Protein AF-A4TY15-F1 (afdb_monomer)

Sequence (190 aa):
MPSSPPVSAQDLLILKREMVGLFGHLQRIRKELAALNPPGAPDHFGSMSEQLDEIIHATEGATNTIMESVEGVDTLMNDARALTEDPKLKAIFDAVTDKVNMVFEACSFQDITGQRVTKVVNSMKFVEERINSIIITWGRDELTKVVVELKEEKDPDKKLLNGPQLPGQGVAQADVDKMFNQDDIDKLFG

Organism: NCBI:txid55518

Solvent-accessible surface area (backbone atoms only — not comparable to full-atom values): 11163 Å² total; per-residue (Å²): 130,87,74,78,79,81,82,48,76,66,57,53,49,50,52,52,49,51,50,54,51,49,50,55,49,52,56,50,51,38,55,54,54,61,70,68,54,61,92,84,57,78,89,70,90,60,56,60,44,58,57,52,50,51,51,50,52,52,52,51,52,52,49,50,54,51,51,56,53,46,52,52,49,52,52,53,49,53,57,55,49,75,75,56,84,54,66,69,60,52,53,51,51,51,57,49,53,54,52,51,50,52,49,53,56,60,56,57,54,46,57,63,47,48,57,54,49,52,55,51,41,56,52,49,40,55,53,51,54,50,53,51,52,52,52,64,72,58,35,71,69,55,53,50,51,52,54,49,53,58,53,53,69,74,40,71,61,64,79,68,61,71,65,87,66,56,95,88,66,56,86,50,67,70,60,53,49,67,74,60,38,65,75,64,55,49,65,74,77,104

Nearest PDB structures (foldseek):
  4ilo-assembly1_A  TM=4.998E-01  e=4.560E-01  Chlamydia trachomatis L2/434/Bu
  6z6f-assembly1_C  TM=5.820E-01  e=2.187E+00  Saccharomyces cerevisiae S288C
  8qbw-assembly1_A  TM=4.527E-01  e=1.478E+00  Nostoc punctiforme
  8a1g-assembly2_B  TM=3.392E-01  e=4.282E+00  Homo sapiens
  8tsc-assembly1_B  TM=3.311E-01  e=5.066E+00  Homo sapiens

InterPro domains:
  IPR007439 Chemotaxis phosphatase, CheZ [PF04344] (96-188)

Mean predicted aligned error: 15.16 Å

Foldseek 3Di:
DDDDPDQDPVNVLVVLLVLLVVVVVQVVLLVVLQVPDDVPDPSPPDHSLVSLVVVLVVVLVVLVVVLVVLVVVLVVLVVVCVVDPDPVSVVVSVVSVVVSVVSVVVSVVSVVVSVVSNVVSVVVVVVRVVSVVVDVVCDDVNNVVSVVVVVVVVCPCVVVPPDDDDVPRDPDVVNVCVVVPVVVVVVVVD

Radius of gyration: 34.07 Å; Cα contacts (8 Å, |Δi|>4): 66; chains: 1; bounding box: 74×71×92 Å

Structure (mmCIF, N/CA/C/O backbone):
data_AF-A4TY15-F1
#
_entry.id   AF-A4TY15-F1
#
loop_
_atom_site.group_PDB
_atom_site.id
_atom_site.type_symbol
_atom_site.label_atom_id
_atom_site.label_alt_id
_atom_site.label_comp_id
_atom_site.label_asym_id
_atom_site.label_entity_id
_atom_site.label_seq_id
_atom_site.pdbx_PDB_ins_code
_atom_site.Cartn_x
_atom_site.Cartn_y
_atom_site.Cartn_z
_atom_site.occupancy
_atom_site.B_iso_or_equiv
_atom_site.auth_seq_id
_atom_site.auth_comp_id
_atom_site.auth_asym_id
_atom_site.auth_atom_id
_atom_site.pdbx_PDB_model_num
ATOM 1 N N . MET A 1 1 ? 49.489 5.497 -13.412 1.00 48.69 1 MET A N 1
ATOM 2 C CA . MET A 1 1 ? 48.093 5.016 -13.341 1.00 48.69 1 MET A CA 1
ATOM 3 C C . MET A 1 1 ? 47.976 3.883 -14.347 1.00 48.69 1 MET A C 1
ATOM 5 O O . MET A 1 1 ? 48.180 4.172 -15.521 1.00 48.69 1 MET A O 1
ATOM 9 N N . PRO A 1 2 ? 47.779 2.616 -13.949 1.00 53.31 2 PRO A N 1
ATOM 10 C CA . PRO A 1 2 ? 47.534 1.567 -14.930 1.00 53.31 2 PRO A CA 1
ATOM 11 C C . PRO A 1 2 ? 46.171 1.840 -15.577 1.00 53.31 2 PRO A C 1
ATOM 13 O O . PRO A 1 2 ? 45.161 1.950 -14.886 1.00 53.31 2 PRO A O 1
ATOM 16 N N . SER A 1 3 ? 46.164 2.040 -16.892 1.00 64.44 3 SER A N 1
ATOM 17 C CA . SER A 1 3 ? 44.947 2.129 -17.694 1.00 64.44 3 SER A CA 1
ATOM 18 C C . SER A 1 3 ? 44.209 0.794 -17.619 1.00 64.44 3 SER A C 1
ATOM 20 O O . SER A 1 3 ? 44.822 -0.245 -17.875 1.00 64.44 3 SER A O 1
ATOM 22 N N . SER A 1 4 ? 42.922 0.815 -17.273 1.00 67.06 4 SER A N 1
ATOM 23 C CA . SER A 1 4 ? 42.063 -0.371 -17.324 1.00 67.06 4 SER A CA 1
ATOM 24 C C . SER A 1 4 ? 42.184 -1.065 -18.690 1.00 67.06 4 SER A C 1
ATOM 26 O O . SER A 1 4 ? 42.291 -0.367 -19.705 1.00 67.06 4 SER A O 1
ATOM 28 N N . PRO A 1 5 ? 42.191 -2.409 -18.744 1.00 67.69 5 PRO A N 1
ATOM 29 C CA . PRO A 1 5 ? 42.266 -3.128 -20.010 1.00 67.69 5 PRO A CA 1
ATOM 30 C C . PRO A 1 5 ? 41.080 -2.744 -20.915 1.00 67.69 5 PRO A C 1
ATOM 32 O O . PRO A 1 5 ? 39.991 -2.465 -20.402 1.00 67.69 5 PRO A O 1
ATOM 35 N N . PRO A 1 6 ? 41.270 -2.698 -22.247 1.00 70.56 6 PRO A N 1
ATOM 36 C CA . PRO A 1 6 ? 40.188 -2.392 -23.174 1.00 70.56 6 PRO A CA 1
ATOM 37 C C . PRO A 1 6 ? 39.089 -3.455 -23.061 1.00 70.56 6 PRO A C 1
ATOM 39 O O . PRO A 1 6 ? 39.373 -4.651 -23.077 1.00 70.56 6 PRO A O 1
ATOM 42 N N . VAL A 1 7 ? 37.837 -3.007 -22.939 1.00 75.75 7 VAL A N 1
ATOM 43 C CA . VAL A 1 7 ? 36.655 -3.883 -22.902 1.00 75.75 7 VAL A CA 1
ATOM 44 C C . VAL A 1 7 ? 36.599 -4.682 -24.204 1.00 75.75 7 VAL A C 1
ATOM 46 O O . VAL A 1 7 ? 36.665 -4.092 -25.285 1.00 75.75 7 VAL A O 1
ATOM 49 N N . SER A 1 8 ? 36.499 -6.012 -24.125 1.00 83.31 8 SER A N 1
ATOM 50 C CA . SER A 1 8 ? 36.449 -6.839 -25.331 1.00 83.31 8 SER A CA 1
ATOM 51 C C . SER A 1 8 ? 35.089 -6.707 -26.033 1.00 83.31 8 SER A C 1
ATOM 53 O O . SER A 1 8 ? 34.065 -6.412 -25.412 1.00 83.31 8 SER A O 1
ATOM 55 N N . ALA A 1 9 ? 35.048 -6.948 -27.348 1.00 78.69 9 ALA A N 1
ATOM 56 C CA . ALA A 1 9 ? 33.792 -6.953 -28.108 1.00 78.69 9 ALA A CA 1
ATOM 57 C C . ALA A 1 9 ? 32.786 -7.990 -27.571 1.00 78.69 9 ALA A C 1
ATOM 59 O O . ALA A 1 9 ? 31.575 -7.782 -27.639 1.00 78.69 9 ALA A O 1
ATOM 60 N N . GLN A 1 10 ? 33.292 -9.079 -26.991 1.00 78.19 10 GLN A N 1
ATOM 61 C CA . GLN A 1 10 ? 32.480 -10.119 -26.375 1.00 78.19 10 GLN A CA 1
ATOM 62 C C . GLN A 1 10 ? 31.868 -9.656 -25.046 1.00 78.19 10 GLN A C 1
ATOM 64 O O . GLN A 1 10 ? 30.684 -9.893 -24.815 1.00 78.19 10 GLN A O 1
ATOM 69 N N . ASP A 1 11 ? 32.611 -8.903 -24.230 1.00 81.44 11 ASP A N 1
ATOM 70 C CA . ASP A 1 11 ? 32.085 -8.300 -22.995 1.00 81.44 11 ASP A CA 1
ATOM 71 C C . ASP A 1 11 ? 30.974 -7.281 -23.292 1.00 81.44 11 ASP A C 1
ATOM 73 O O . ASP A 1 11 ? 29.966 -7.221 -22.586 1.00 81.44 11 ASP A O 1
ATOM 77 N N . LEU A 1 12 ? 31.120 -6.508 -24.375 1.00 80.50 12 LEU A N 1
ATOM 78 C CA . LEU A 1 12 ? 30.090 -5.573 -24.840 1.00 80.50 12 LEU A CA 1
ATOM 79 C C . LEU A 1 12 ? 28.804 -6.289 -25.271 1.00 80.50 12 LEU A C 1
ATOM 81 O O . LEU A 1 12 ? 27.712 -5.808 -24.964 1.00 80.50 12 LEU A O 1
ATOM 85 N N . LEU A 1 13 ? 28.914 -7.424 -25.965 1.00 79.19 13 LEU A N 1
ATOM 86 C CA . LEU A 1 13 ? 27.757 -8.231 -26.367 1.00 79.19 13 LEU A CA 1
ATOM 87 C C . LEU A 1 13 ? 27.040 -8.839 -25.159 1.00 79.19 13 LEU A C 1
ATOM 89 O O . LEU A 1 13 ? 25.815 -8.760 -25.076 1.00 79.19 13 LEU A O 1
ATOM 93 N N . ILE A 1 14 ? 27.790 -9.372 -24.191 1.00 83.31 14 ILE A N 1
ATOM 94 C CA . ILE A 1 14 ? 27.223 -9.904 -22.945 1.00 83.31 14 ILE A CA 1
ATOM 95 C C . ILE A 1 14 ? 26.466 -8.799 -22.200 1.00 83.31 14 ILE A C 1
ATOM 97 O O . ILE A 1 14 ? 25.303 -8.981 -21.846 1.00 83.31 14 ILE A O 1
ATOM 101 N N . LEU A 1 15 ? 27.075 -7.621 -22.032 1.00 81.94 15 LEU A N 1
ATOM 102 C CA . LEU A 1 15 ? 26.429 -6.491 -21.363 1.00 81.94 15 LEU A CA 1
ATOM 103 C C . LEU A 1 15 ? 25.151 -6.043 -22.090 1.00 81.94 15 LEU A C 1
ATOM 105 O O . LEU A 1 15 ? 24.136 -5.771 -21.447 1.00 81.94 15 LEU A O 1
ATOM 109 N N . LYS A 1 16 ? 25.181 -5.996 -23.429 1.00 79.88 16 LYS A N 1
ATOM 110 C CA . LYS A 1 16 ? 23.999 -5.707 -24.253 1.00 79.88 16 LYS A CA 1
ATOM 111 C C . LYS A 1 16 ? 22.872 -6.698 -24.002 1.00 79.88 16 LYS A C 1
ATOM 113 O O . LYS A 1 16 ? 21.732 -6.287 -23.769 1.00 79.88 16 LYS A O 1
ATOM 118 N N . ARG A 1 17 ? 23.199 -7.987 -23.995 1.00 81.62 17 ARG A N 1
ATOM 119 C CA . ARG A 1 17 ? 22.249 -9.069 -23.749 1.00 81.62 17 ARG A CA 1
ATOM 120 C C . ARG A 1 17 ? 21.593 -8.954 -22.374 1.00 81.62 17 ARG A C 1
ATOM 122 O O . ARG A 1 17 ? 20.366 -9.001 -22.279 1.00 81.62 17 ARG A O 1
ATOM 129 N N . GLU A 1 18 ? 22.392 -8.758 -21.327 1.00 82.31 18 GLU A N 1
ATOM 130 C CA . GLU A 1 18 ? 21.896 -8.628 -19.952 1.00 82.31 18 GLU A CA 1
ATOM 131 C C . GLU A 1 18 ? 20.968 -7.413 -19.794 1.00 82.31 18 GLU A C 1
ATOM 133 O O . GLU A 1 18 ? 19.900 -7.524 -19.194 1.00 82.31 18 GLU A O 1
ATOM 138 N N . MET A 1 19 ? 21.292 -6.270 -20.409 1.00 81.00 19 MET A N 1
ATOM 139 C CA . MET A 1 19 ? 20.435 -5.075 -20.353 1.00 81.00 19 MET A CA 1
ATOM 140 C C . MET A 1 19 ? 19.087 -5.272 -21.053 1.00 81.00 19 MET A C 1
ATOM 142 O O . MET A 1 19 ? 18.053 -4.862 -20.523 1.00 81.00 19 MET A O 1
ATOM 146 N N . VAL A 1 20 ? 19.065 -5.935 -22.215 1.00 80.31 20 VAL A N 1
ATOM 147 C CA . VAL A 1 20 ? 17.804 -6.291 -22.890 1.00 80.31 20 VAL A CA 1
ATOM 148 C C . VAL A 1 20 ? 16.994 -7.279 -22.044 1.00 80.31 20 VAL A C 1
ATOM 150 O O . VAL A 1 20 ? 15.772 -7.150 -21.938 1.00 80.31 20 VAL A O 1
ATOM 153 N N . GLY A 1 21 ? 17.665 -8.229 -21.387 1.00 81.44 21 GLY A N 1
ATOM 154 C CA . GLY A 1 21 ? 17.049 -9.150 -20.434 1.00 81.44 21 GLY A CA 1
ATOM 155 C C . GLY A 1 21 ? 16.414 -8.443 -19.232 1.00 81.44 21 GLY A C 1
ATOM 156 O O . GLY A 1 21 ? 15.272 -8.751 -18.874 1.00 81.44 21 GLY A O 1
ATOM 157 N N . LEU A 1 22 ? 17.116 -7.472 -18.639 1.00 83.25 22 LEU A N 1
ATOM 158 C CA . LEU A 1 22 ? 16.618 -6.644 -17.538 1.00 83.25 22 LEU A CA 1
ATOM 159 C C . LEU A 1 22 ? 15.418 -5.807 -17.976 1.00 83.25 22 LEU A C 1
ATOM 161 O O . LEU A 1 22 ? 14.385 -5.836 -17.316 1.00 83.25 22 LEU A O 1
ATOM 165 N N . PHE A 1 23 ? 15.496 -5.139 -19.126 1.00 80.56 23 PHE A N 1
ATOM 166 C CA . PHE A 1 23 ? 14.368 -4.386 -19.668 1.00 80.56 23 PHE A CA 1
ATOM 167 C C . PHE A 1 23 ? 13.137 -5.265 -19.900 1.00 80.56 23 PHE A C 1
ATOM 169 O O . PHE A 1 23 ? 12.028 -4.896 -19.521 1.00 80.56 23 PHE A O 1
ATOM 176 N N . GLY A 1 24 ? 13.323 -6.461 -20.464 1.00 80.00 24 GLY A N 1
ATOM 177 C CA . GLY A 1 24 ? 12.235 -7.419 -20.644 1.00 80.00 24 GLY A CA 1
ATOM 178 C C . GLY A 1 24 ? 11.596 -7.859 -19.322 1.00 80.00 24 GLY A C 1
ATOM 179 O O . GLY A 1 24 ? 10.379 -8.037 -19.269 1.00 80.00 24 GLY A O 1
ATOM 180 N N . HIS A 1 25 ? 12.386 -8.019 -18.255 1.00 81.25 25 HIS A N 1
ATOM 181 C CA . HIS A 1 25 ? 11.861 -8.268 -16.908 1.00 81.25 25 HIS A CA 1
ATOM 182 C C . HIS A 1 25 ? 11.091 -7.066 -16.360 1.00 81.25 25 HIS A C 1
ATOM 184 O O . HIS A 1 25 ? 9.982 -7.248 -15.869 1.00 81.25 25 HIS A O 1
ATOM 190 N N . LEU A 1 26 ? 11.622 -5.851 -16.506 1.00 79.06 26 LEU A N 1
ATOM 191 C CA . LEU A 1 26 ? 10.937 -4.625 -16.094 1.00 79.06 26 LEU A CA 1
ATOM 192 C C . LEU A 1 26 ? 9.567 -4.480 -16.775 1.00 79.06 26 LEU A C 1
ATOM 194 O O . LEU A 1 26 ? 8.580 -4.172 -16.117 1.00 79.06 26 LEU A O 1
ATOM 198 N N . GLN A 1 27 ? 9.458 -4.789 -18.071 1.00 78.06 27 GLN A N 1
ATOM 199 C CA . GLN A 1 27 ? 8.158 -4.769 -18.756 1.00 78.06 27 GLN A CA 1
ATOM 200 C C . GLN A 1 27 ? 7.174 -5.823 -18.220 1.00 78.06 27 GLN A C 1
ATOM 202 O O . GLN A 1 27 ? 5.970 -5.571 -18.193 1.00 78.06 27 GLN A O 1
ATOM 207 N N . ARG A 1 28 ? 7.655 -6.995 -17.780 1.00 81.19 28 ARG A N 1
ATOM 208 C CA . ARG A 1 28 ? 6.794 -7.990 -17.115 1.00 81.19 28 ARG A CA 1
ATOM 209 C C . ARG A 1 28 ? 6.291 -7.477 -15.770 1.00 81.19 28 ARG A C 1
ATOM 211 O O . ARG A 1 28 ? 5.092 -7.540 -15.533 1.00 81.19 28 ARG A O 1
ATOM 218 N N . ILE A 1 29 ? 7.178 -6.896 -14.961 1.00 80.62 29 ILE A N 1
ATOM 219 C CA . ILE A 1 29 ? 6.819 -6.311 -13.663 1.00 80.62 29 ILE A CA 1
ATOM 220 C C . ILE A 1 29 ? 5.777 -5.198 -13.842 1.00 80.62 29 ILE A C 1
ATOM 222 O O . ILE A 1 29 ? 4.771 -5.219 -13.146 1.00 80.62 29 ILE A O 1
ATOM 226 N N . ARG A 1 30 ? 5.935 -4.291 -14.825 1.00 74.38 30 ARG A N 1
ATOM 227 C CA . ARG A 1 30 ? 4.901 -3.283 -15.166 1.00 74.38 30 ARG A CA 1
ATOM 228 C C . ARG A 1 30 ? 3.530 -3.907 -15.390 1.00 74.38 30 ARG A C 1
ATOM 230 O O . ARG A 1 30 ? 2.525 -3.406 -14.906 1.00 74.38 30 ARG A O 1
ATOM 237 N N . LYS A 1 31 ? 3.484 -4.999 -16.152 1.00 76.38 31 LYS A N 1
ATOM 238 C CA . LYS A 1 31 ? 2.226 -5.669 -16.482 1.00 76.38 31 LYS A CA 1
ATOM 239 C C . LYS A 1 31 ? 1.590 -6.328 -15.256 1.00 76.38 31 LYS A C 1
ATOM 241 O O . LYS A 1 31 ? 0.372 -6.307 -15.126 1.00 76.38 31 LYS A O 1
ATOM 246 N N . GLU A 1 32 ? 2.403 -6.919 -14.386 1.00 80.44 32 GLU A N 1
ATOM 247 C CA . GLU A 1 32 ? 1.938 -7.519 -13.134 1.00 80.44 32 GLU A CA 1
ATOM 248 C C . GLU A 1 32 ? 1.436 -6.454 -12.151 1.00 80.44 32 GLU A C 1
ATOM 250 O O . GLU A 1 32 ? 0.355 -6.617 -11.596 1.00 80.44 32 GLU A O 1
ATOM 255 N N . LEU A 1 33 ? 2.154 -5.335 -12.000 1.00 73.50 33 LEU A N 1
ATOM 256 C CA . LEU A 1 33 ? 1.739 -4.208 -11.156 1.00 73.50 33 LEU A CA 1
ATOM 257 C C . LEU A 1 33 ? 0.438 -3.567 -11.652 1.00 73.50 33 LEU A C 1
ATOM 259 O O . LEU A 1 33 ? -0.466 -3.337 -10.854 1.00 73.50 33 LEU A O 1
ATOM 263 N N . ALA A 1 34 ? 0.287 -3.369 -12.964 1.00 70.94 34 ALA A N 1
ATOM 264 C CA . ALA A 1 34 ? -0.956 -2.860 -13.544 1.00 70.94 34 ALA A CA 1
ATOM 265 C C . ALA A 1 34 ? -2.171 -3.756 -13.237 1.00 70.94 34 ALA A C 1
ATOM 267 O O . ALA A 1 34 ? -3.282 -3.256 -13.087 1.00 70.94 34 ALA A O 1
ATOM 268 N N . ALA A 1 35 ? -1.973 -5.073 -13.104 1.00 75.12 35 ALA A N 1
ATOM 269 C CA . ALA A 1 35 ? -3.042 -6.004 -12.744 1.00 75.12 35 ALA A CA 1
ATOM 270 C C . ALA A 1 35 ? -3.460 -5.922 -11.263 1.00 75.12 35 ALA A C 1
ATOM 272 O O . ALA A 1 35 ? -4.532 -6.413 -10.915 1.00 75.12 35 A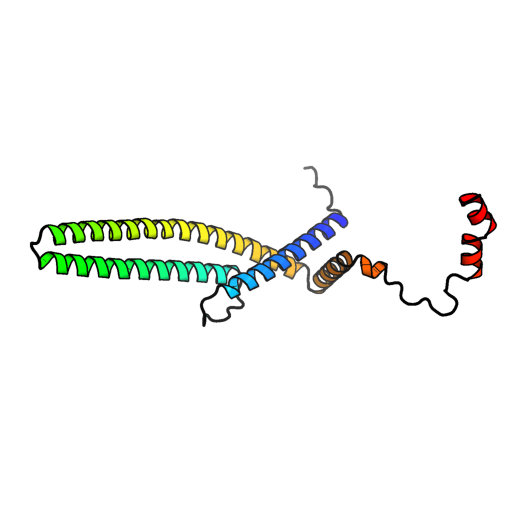LA A O 1
ATOM 273 N N . LEU A 1 36 ? -2.631 -5.326 -10.398 1.00 72.44 36 LEU A N 1
ATOM 274 C CA . LEU A 1 36 ? -2.936 -5.112 -8.978 1.00 72.44 36 LEU A CA 1
ATOM 275 C C . LEU A 1 36 ? -3.720 -3.821 -8.725 1.00 72.44 36 LEU A C 1
ATOM 277 O O . LEU A 1 36 ? -4.199 -3.614 -7.610 1.00 72.44 36 LEU A O 1
ATOM 281 N N . ASN A 1 37 ? -3.857 -2.959 -9.734 1.00 64.75 37 ASN A N 1
ATOM 282 C CA . ASN A 1 37 ? -4.592 -1.716 -9.577 1.00 64.75 37 ASN A CA 1
ATOM 283 C C . ASN A 1 37 ? -6.079 -1.974 -9.266 1.00 64.75 37 ASN A C 1
ATOM 285 O O . ASN A 1 37 ? -6.680 -2.903 -9.818 1.00 64.75 37 ASN A O 1
ATOM 289 N N . PRO A 1 38 ? -6.699 -1.142 -8.407 1.00 64.38 38 PRO A N 1
ATOM 290 C CA . PRO A 1 38 ? -8.117 -1.250 -8.092 1.00 64.38 38 PRO A CA 1
ATOM 291 C C . PRO A 1 38 ? -9.004 -1.206 -9.351 1.00 64.38 38 PRO A C 1
ATOM 293 O O . PRO A 1 38 ? -8.693 -0.474 -10.297 1.00 64.38 38 PRO A O 1
ATOM 296 N N . PRO A 1 39 ? -10.146 -1.921 -9.374 1.00 59.06 39 PRO A N 1
ATOM 297 C CA . PRO A 1 39 ? -11.082 -1.871 -10.493 1.00 59.06 39 PRO A CA 1
ATOM 298 C C . PRO A 1 39 ? -11.544 -0.433 -10.766 1.00 59.06 39 PRO A C 1
ATOM 300 O O . PRO A 1 39 ? -12.139 0.205 -9.901 1.00 59.06 39 PRO A O 1
ATOM 303 N N . GLY A 1 40 ? -11.286 0.072 -11.975 1.00 60.38 40 GLY A N 1
ATOM 304 C CA . GLY A 1 40 ? -11.647 1.437 -12.376 1.00 60.38 40 GLY A CA 1
ATOM 305 C C . GLY A 1 40 ? -10.570 2.498 -12.129 1.00 60.38 40 GLY A C 1
ATOM 306 O O . GLY A 1 40 ? -10.791 3.653 -12.492 1.00 60.38 40 GLY A O 1
AT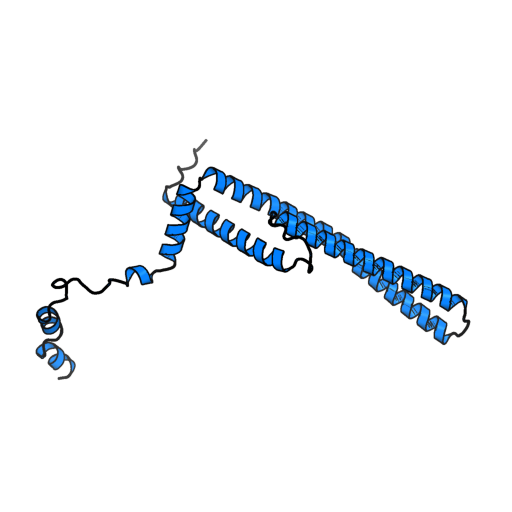OM 307 N N . ALA A 1 41 ? -9.407 2.128 -11.577 1.00 59.97 41 ALA A N 1
ATOM 308 C CA . ALA A 1 41 ? -8.230 2.989 -11.628 1.00 59.97 41 ALA A CA 1
ATOM 309 C C . ALA A 1 41 ? -7.851 3.245 -13.103 1.00 59.97 41 ALA A C 1
ATOM 311 O O . ALA A 1 41 ? -7.938 2.317 -13.917 1.00 59.97 41 ALA A O 1
ATOM 312 N N . PRO A 1 42 ? -7.469 4.479 -13.483 1.00 58.50 42 PRO A N 1
ATOM 313 C CA . PRO A 1 42 ? -7.058 4.766 -14.850 1.00 58.50 42 PRO A CA 1
ATOM 314 C C . PRO A 1 42 ? -5.906 3.843 -15.249 1.00 58.50 42 PRO A C 1
ATOM 316 O O . PRO A 1 42 ? -5.005 3.593 -14.446 1.00 58.50 42 PRO A O 1
ATOM 319 N N . ASP A 1 43 ? -5.924 3.350 -16.489 1.00 57.34 43 ASP A N 1
ATOM 320 C CA . ASP A 1 43 ? -4.818 2.568 -17.044 1.00 57.34 43 ASP A CA 1
ATOM 321 C C . ASP A 1 43 ? -3.623 3.504 -17.269 1.00 57.34 43 ASP A C 1
ATOM 323 O O . ASP A 1 43 ? -3.394 4.050 -18.353 1.00 57.34 43 ASP A O 1
ATOM 327 N N . HIS A 1 44 ? -2.901 3.789 -16.188 1.00 54.00 44 HIS A N 1
ATOM 328 C CA . HIS A 1 44 ? -1.662 4.529 -16.247 1.00 54.00 44 HIS A CA 1
ATOM 329 C C . HIS A 1 44 ? -0.608 3.593 -16.843 1.00 54.00 44 HIS A C 1
ATOM 331 O O . HIS A 1 44 ? 0.057 2.831 -16.137 1.00 54.00 44 HIS A O 1
ATOM 337 N N . PHE A 1 45 ? -0.395 3.717 -18.157 1.00 53.97 45 PHE A N 1
ATOM 338 C CA . PHE A 1 45 ? 0.846 3.323 -18.841 1.00 53.97 45 PHE A CA 1
ATOM 339 C C . PHE A 1 45 ? 2.039 4.193 -18.375 1.00 53.97 45 PHE A C 1
ATOM 341 O O . PHE A 1 45 ? 2.821 4.699 -19.180 1.00 53.97 45 PHE A O 1
ATOM 348 N N . GLY A 1 46 ? 2.147 4.405 -17.064 1.00 60.91 46 GLY A N 1
ATOM 349 C CA . GLY A 1 46 ? 3.238 5.090 -16.395 1.00 60.91 46 GLY A CA 1
ATOM 350 C C . GLY A 1 46 ? 4.452 4.183 -16.203 1.00 60.91 46 GLY A C 1
ATOM 351 O O . GLY A 1 46 ? 4.476 3.010 -16.590 1.00 60.91 46 GLY A O 1
ATOM 352 N N . SER A 1 47 ? 5.494 4.742 -15.603 1.00 70.25 47 SER A N 1
ATOM 353 C CA . SER A 1 47 ? 6.640 3.975 -15.111 1.00 70.25 47 SER A CA 1
ATOM 354 C C . SER A 1 47 ? 6.201 2.950 -14.048 1.00 70.25 47 SER A C 1
ATOM 356 O O . SER A 1 47 ? 5.167 3.128 -13.403 1.00 70.25 47 SER A O 1
ATOM 358 N N . MET A 1 48 ? 6.985 1.882 -13.817 1.00 72.06 48 MET A N 1
ATOM 359 C CA . MET A 1 48 ? 6.676 0.929 -12.717 1.00 72.06 48 MET A CA 1
ATOM 360 C C . MET A 1 48 ? 6.560 1.648 -11.388 1.00 72.06 48 MET A C 1
ATOM 362 O O . MET A 1 48 ? 5.803 1.258 -10.507 1.00 72.06 48 MET A O 1
ATOM 366 N N . SER A 1 49 ? 7.376 2.680 -11.248 1.00 75.56 49 SER A N 1
ATOM 367 C CA . SER A 1 49 ? 7.477 3.420 -10.023 1.00 75.56 49 SER A CA 1
ATOM 368 C C . SER A 1 49 ? 6.238 4.236 -9.678 1.00 75.56 49 SER A C 1
ATOM 370 O O . SER A 1 49 ? 5.863 4.266 -8.515 1.00 75.56 49 SER A O 1
ATOM 372 N N . GLU A 1 50 ? 5.573 4.824 -10.674 1.00 77.69 50 GLU A N 1
ATOM 373 C CA . GLU A 1 50 ? 4.310 5.542 -10.479 1.00 77.69 50 GLU A CA 1
ATOM 374 C C . GLU A 1 50 ? 3.211 4.563 -10.057 1.00 77.69 50 GLU A C 1
ATOM 376 O O . GLU A 1 50 ? 2.462 4.836 -9.128 1.00 77.69 50 GLU A O 1
ATOM 381 N N . GLN A 1 51 ? 3.165 3.376 -10.670 1.00 74.00 51 GLN A N 1
ATOM 382 C CA . GLN A 1 51 ? 2.219 2.329 -10.268 1.00 74.00 51 GLN A CA 1
ATOM 383 C C . GLN A 1 51 ? 2.466 1.856 -8.827 1.00 74.00 51 GLN A C 1
ATOM 385 O O . GLN A 1 51 ? 1.522 1.594 -8.087 1.00 74.00 51 GLN A O 1
ATOM 390 N N . LEU A 1 52 ? 3.730 1.750 -8.412 1.00 81.19 52 LEU A N 1
ATOM 391 C CA . LEU A 1 52 ? 4.074 1.344 -7.053 1.00 81.19 52 LEU A CA 1
ATOM 392 C C . LEU A 1 52 ? 3.775 2.447 -6.022 1.00 81.19 52 LEU A C 1
ATOM 394 O O . LEU A 1 52 ? 3.348 2.119 -4.917 1.00 81.19 52 LEU A O 1
ATOM 398 N N . ASP A 1 53 ? 3.933 3.724 -6.384 1.00 82.88 53 ASP A N 1
ATOM 399 C CA . ASP A 1 53 ? 3.507 4.860 -5.553 1.00 82.88 53 ASP A CA 1
ATOM 400 C C . ASP A 1 53 ? 1.984 4.857 -5.334 1.00 82.88 53 ASP A C 1
ATOM 402 O O . ASP A 1 53 ? 1.530 5.030 -4.205 1.00 82.88 53 ASP A O 1
ATOM 406 N N . GLU A 1 54 ? 1.188 4.589 -6.375 1.00 83.25 54 GLU A N 1
ATOM 407 C CA . GLU A 1 54 ? -0.275 4.484 -6.250 1.00 83.25 54 GLU A CA 1
ATOM 408 C C . GLU A 1 54 ? -0.697 3.360 -5.295 1.00 83.25 54 GLU A C 1
ATOM 410 O O . GLU A 1 54 ? -1.605 3.533 -4.483 1.00 83.25 54 GLU A O 1
ATOM 415 N N . ILE A 1 55 ? -0.007 2.214 -5.321 1.00 80.88 55 ILE A N 1
ATOM 416 C CA . ILE A 1 55 ? -0.262 1.116 -4.376 1.00 80.88 55 ILE A CA 1
ATOM 417 C C . ILE A 1 55 ? 0.039 1.550 -2.934 1.00 80.88 55 ILE A C 1
ATOM 419 O O . ILE A 1 55 ? -0.721 1.213 -2.020 1.00 80.88 55 ILE A O 1
ATOM 423 N N . ILE A 1 56 ? 1.122 2.301 -2.709 1.00 86.12 56 ILE A N 1
ATOM 424 C CA . ILE A 1 56 ? 1.455 2.847 -1.384 1.00 86.12 56 ILE A CA 1
ATOM 425 C C . ILE A 1 56 ? 0.356 3.804 -0.926 1.00 86.12 56 ILE A C 1
ATOM 427 O O . ILE A 1 56 ? -0.195 3.621 0.155 1.00 86.12 56 ILE A O 1
ATOM 431 N N . HIS A 1 57 ? -0.042 4.752 -1.773 1.00 85.50 57 HIS A N 1
ATOM 432 C CA . HIS A 1 57 ? -1.111 5.693 -1.450 1.00 85.50 57 HIS A CA 1
ATOM 433 C C . HIS A 1 57 ? -2.451 5.001 -1.181 1.00 85.50 57 HIS A C 1
ATOM 435 O O . HIS A 1 57 ? -3.137 5.340 -0.216 1.00 85.50 57 HIS A O 1
ATOM 441 N N . ALA A 1 58 ? -2.819 3.997 -1.979 1.00 85.69 58 ALA A N 1
ATOM 442 C CA . ALA A 1 58 ? -4.038 3.225 -1.767 1.00 85.69 58 ALA A CA 1
ATOM 443 C C . ALA A 1 58 ? -4.005 2.451 -0.439 1.00 85.69 58 ALA A C 1
ATOM 445 O O . ALA A 1 58 ? -5.014 2.385 0.266 1.00 85.69 58 ALA A O 1
ATOM 446 N N . THR A 1 59 ? -2.853 1.883 -0.069 1.00 85.81 59 THR A N 1
ATOM 447 C CA . THR A 1 59 ? -2.701 1.140 1.193 1.00 85.81 59 THR A CA 1
ATOM 448 C C . THR A 1 59 ? -2.642 2.049 2.422 1.00 85.81 59 THR A C 1
ATOM 450 O O . THR A 1 59 ? -3.239 1.712 3.446 1.00 85.81 59 THR A O 1
ATOM 453 N N . GLU A 1 60 ? -2.010 3.219 2.326 1.00 89.06 60 GLU A N 1
ATOM 454 C CA . GLU A 1 60 ? -2.074 4.273 3.350 1.00 89.06 60 GLU A CA 1
ATOM 455 C C . GLU A 1 60 ? -3.510 4.776 3.530 1.00 89.06 60 GLU A C 1
ATOM 457 O O . GLU A 1 60 ? -4.022 4.812 4.649 1.00 89.06 60 GLU A O 1
ATOM 462 N N . GLY A 1 61 ? -4.200 5.079 2.427 1.00 90.00 61 GLY A N 1
ATOM 463 C CA . GLY A 1 61 ? -5.592 5.524 2.441 1.00 90.00 61 GLY A CA 1
ATOM 464 C C . GLY A 1 61 ? -6.525 4.504 3.094 1.00 90.00 61 GLY A C 1
ATOM 465 O O . GLY A 1 61 ? -7.295 4.856 3.985 1.00 90.00 61 GLY A O 1
ATOM 466 N N . ALA A 1 62 ? -6.407 3.226 2.722 1.00 90.50 62 ALA A N 1
ATOM 467 C CA . ALA A 1 62 ? -7.173 2.150 3.347 1.00 90.50 62 ALA A CA 1
ATOM 468 C C . ALA A 1 62 ? -6.884 2.027 4.853 1.00 90.50 62 ALA A C 1
ATOM 470 O O . ALA A 1 62 ? -7.809 1.822 5.639 1.00 90.50 62 ALA A O 1
ATOM 471 N N . THR A 1 63 ? -5.622 2.187 5.269 1.00 92.19 63 THR A N 1
ATOM 472 C CA . THR A 1 63 ? -5.232 2.146 6.688 1.00 92.19 63 THR A CA 1
ATOM 473 C C . THR A 1 63 ? -5.854 3.306 7.465 1.00 92.19 63 THR A C 1
ATOM 475 O O . THR A 1 63 ? -6.425 3.077 8.530 1.00 92.19 63 THR A O 1
ATOM 478 N N . ASN A 1 64 ? -5.836 4.522 6.913 1.00 91.62 64 ASN A N 1
ATOM 479 C CA . ASN A 1 64 ? -6.496 5.681 7.519 1.00 91.62 64 ASN A CA 1
ATOM 480 C C . ASN A 1 64 ? -8.005 5.461 7.664 1.00 91.62 64 ASN A C 1
ATOM 482 O O . ASN A 1 64 ? -8.544 5.660 8.747 1.00 91.62 64 ASN A O 1
ATOM 486 N N . THR A 1 65 ? -8.678 4.952 6.626 1.00 94.75 65 THR A N 1
ATOM 487 C CA . THR A 1 65 ? -10.113 4.627 6.703 1.00 94.75 65 THR A CA 1
ATOM 488 C C . THR A 1 65 ? -10.419 3.587 7.786 1.00 94.75 65 THR A C 1
ATOM 490 O O . THR A 1 65 ? -11.432 3.700 8.480 1.00 94.75 65 THR A O 1
ATOM 493 N N . ILE A 1 66 ? -9.562 2.574 7.957 1.00 94.44 66 ILE A N 1
ATOM 494 C CA . ILE A 1 66 ? -9.706 1.583 9.034 1.00 94.44 66 ILE A CA 1
ATOM 495 C C . ILE A 1 66 ? -9.571 2.258 10.401 1.00 94.44 66 ILE A C 1
ATOM 497 O O . ILE A 1 66 ? -10.425 2.041 11.258 1.00 94.44 66 ILE A O 1
ATOM 501 N N . MET A 1 67 ? -8.537 3.081 10.600 1.00 93.94 67 MET A N 1
ATOM 502 C CA . MET A 1 67 ? -8.312 3.785 11.866 1.00 93.94 67 MET A CA 1
ATOM 503 C C . MET A 1 67 ? -9.479 4.718 12.205 1.00 93.94 67 MET A C 1
ATOM 505 O O . MET A 1 67 ? -10.037 4.596 13.290 1.00 93.94 67 MET A O 1
ATOM 509 N N . GLU A 1 68 ? -9.934 5.546 11.261 1.00 96.00 68 GLU A N 1
ATOM 510 C CA . GLU A 1 68 ? -11.097 6.433 11.436 1.00 96.00 68 GLU A CA 1
ATOM 511 C C . GLU A 1 68 ? -12.377 5.651 11.778 1.00 96.00 68 GLU A C 1
ATOM 513 O O . GLU A 1 68 ? -13.150 6.034 12.657 1.00 96.00 68 GLU A O 1
ATOM 518 N N . SER A 1 69 ? -12.601 4.511 11.116 1.00 96.44 69 SER A N 1
ATOM 519 C CA . SER A 1 69 ? -13.755 3.651 11.405 1.00 96.44 69 SER A CA 1
ATOM 520 C C . SER A 1 69 ? -13.697 3.089 12.828 1.00 96.44 69 SER A C 1
ATOM 522 O O . SER A 1 69 ? -14.719 3.011 13.510 1.00 96.44 69 SER A O 1
ATOM 524 N N . VAL A 1 70 ? -12.505 2.703 13.286 1.00 96.38 70 VAL A N 1
ATOM 525 C CA . VAL A 1 70 ? -12.278 2.164 14.631 1.00 96.38 70 VAL A CA 1
ATOM 526 C C . VAL A 1 70 ? -12.383 3.257 15.701 1.00 96.38 70 VAL A C 1
ATOM 528 O O . VAL A 1 70 ? -12.981 2.999 16.744 1.00 96.38 70 VAL A O 1
ATOM 531 N N . GLU A 1 71 ? -11.920 4.482 15.434 1.00 95.12 71 GLU A N 1
ATOM 532 C CA . GLU A 1 71 ? -12.163 5.658 16.293 1.00 95.12 71 GLU A CA 1
ATOM 533 C C . GLU A 1 71 ? -13.664 5.933 16.460 1.00 95.12 71 GLU A C 1
ATOM 535 O O . GLU A 1 71 ? -14.148 6.190 17.567 1.00 95.12 71 GLU A O 1
ATOM 540 N N . GLY A 1 72 ? -14.429 5.822 15.369 1.00 96.75 72 GLY A N 1
ATOM 541 C CA . GLY A 1 72 ? -15.885 5.937 15.407 1.00 96.75 72 GLY A CA 1
ATOM 542 C C . GLY A 1 72 ? -16.537 4.852 16.270 1.00 96.75 72 GLY A C 1
ATOM 543 O O . GLY A 1 72 ? -17.440 5.146 17.056 1.00 96.75 72 GLY A O 1
ATOM 544 N N . VAL A 1 73 ? -16.059 3.606 16.176 1.00 95.38 73 VAL A N 1
ATOM 545 C CA . VAL A 1 73 ? -16.524 2.504 17.035 1.00 95.38 73 VAL A CA 1
ATOM 546 C C . VAL A 1 73 ? -16.207 2.779 18.505 1.00 95.38 73 VAL A C 1
ATOM 548 O O . VAL A 1 73 ? -17.096 2.614 19.338 1.00 95.38 73 VAL A O 1
ATOM 551 N N . ASP A 1 74 ? -14.992 3.222 18.836 1.00 95.38 74 ASP A N 1
ATOM 552 C CA . ASP A 1 74 ? -14.610 3.533 20.221 1.00 95.38 74 ASP A CA 1
ATOM 553 C C . ASP A 1 74 ? -15.469 4.660 20.811 1.00 95.38 74 ASP A C 1
ATOM 555 O O . ASP A 1 74 ? -15.982 4.540 21.924 1.00 95.38 74 ASP A O 1
ATOM 559 N N . THR A 1 75 ? -15.732 5.707 20.025 1.00 96.50 75 THR A N 1
ATOM 560 C CA . THR A 1 75 ? -16.623 6.810 20.416 1.00 96.50 75 THR A CA 1
ATOM 561 C C . THR A 1 75 ? -18.024 6.299 20.763 1.00 96.50 75 THR A C 1
ATOM 563 O O . THR A 1 75 ? -18.528 6.557 21.856 1.00 96.50 75 THR A O 1
ATOM 566 N N . LEU A 1 76 ? -18.634 5.498 19.880 1.00 96.38 76 LEU A N 1
ATOM 567 C CA . LEU A 1 76 ? -19.964 4.923 20.113 1.00 96.38 76 LEU A CA 1
ATOM 568 C C . LEU A 1 76 ? -19.996 3.993 21.336 1.00 96.38 76 LEU A C 1
ATOM 570 O O . LEU A 1 76 ? -20.993 3.952 22.061 1.00 96.38 76 LEU A O 1
ATOM 574 N N . MET A 1 77 ? -18.920 3.241 21.576 1.00 94.56 77 MET A N 1
ATOM 575 C CA . MET A 1 77 ? -18.807 2.356 22.738 1.00 94.56 77 MET A CA 1
ATOM 576 C C . MET A 1 77 ? -18.683 3.144 24.040 1.00 94.56 77 MET A C 1
ATOM 578 O O . MET A 1 77 ? -19.321 2.779 25.028 1.00 94.56 77 MET A O 1
ATOM 582 N N . ASN A 1 78 ? -17.931 4.245 24.044 1.00 93.75 78 ASN A N 1
ATOM 583 C CA . ASN A 1 78 ? -17.822 5.139 25.194 1.00 93.75 78 ASN A CA 1
ATOM 584 C C . ASN A 1 78 ? -19.155 5.835 25.511 1.00 93.75 78 ASN A C 1
ATOM 586 O O . ASN A 1 78 ? -19.551 5.891 26.679 1.00 93.75 78 ASN A O 1
ATOM 590 N N . ASP A 1 79 ? -19.898 6.268 24.490 1.00 95.50 79 ASP A N 1
ATOM 591 C CA . ASP A 1 79 ? -21.248 6.811 24.666 1.00 95.50 79 ASP A CA 1
ATOM 592 C C . ASP A 1 79 ? -22.194 5.761 25.265 1.00 95.50 79 ASP A C 1
ATOM 594 O O . ASP A 1 79 ? -22.871 6.017 26.262 1.00 95.50 79 ASP A O 1
ATOM 598 N N . ALA A 1 80 ? -22.203 4.538 24.721 1.00 94.12 80 ALA A N 1
ATOM 599 C CA . ALA A 1 80 ? -23.020 3.441 25.241 1.00 94.12 80 ALA A CA 1
ATOM 600 C C . ALA A 1 80 ? -22.641 3.061 26.683 1.00 94.12 80 ALA A C 1
ATOM 602 O O . ALA A 1 80 ? -23.509 2.743 27.502 1.00 94.12 80 ALA A O 1
ATOM 603 N N . ARG A 1 81 ? -21.350 3.133 27.016 1.00 94.44 81 ARG A N 1
ATOM 604 C CA . ARG A 1 81 ? -20.823 2.876 28.357 1.00 94.44 81 ARG A CA 1
ATOM 605 C C . ARG A 1 81 ? -21.341 3.866 29.391 1.00 94.44 81 ARG A C 1
ATOM 607 O O . ARG A 1 81 ? -21.617 3.457 30.517 1.00 94.44 81 ARG A O 1
ATOM 614 N N . ALA A 1 82 ? -21.519 5.131 29.016 1.00 93.81 82 ALA A N 1
ATOM 615 C CA . ALA A 1 82 ? -22.081 6.156 29.893 1.00 93.81 82 ALA A CA 1
ATOM 616 C C . ALA A 1 82 ? -23.570 5.922 30.223 1.00 93.81 82 ALA A C 1
ATOM 618 O O . ALA A 1 82 ? -24.070 6.458 31.210 1.00 93.81 82 ALA A O 1
ATOM 619 N N . LEU A 1 83 ? -24.277 5.106 29.432 1.00 95.69 83 LEU A N 1
ATOM 620 C CA . LEU A 1 83 ? -25.709 4.829 29.595 1.00 95.69 83 LEU A CA 1
ATOM 621 C C . LEU A 1 83 ? -26.017 3.630 30.504 1.00 95.69 83 LEU A C 1
ATOM 623 O O . LEU A 1 83 ? -27.189 3.324 30.729 1.00 95.69 83 LEU A O 1
ATOM 627 N N . THR A 1 84 ? -25.005 2.923 31.016 1.00 94.19 84 THR A N 1
ATOM 628 C CA . THR A 1 84 ? -25.212 1.719 31.830 1.00 94.19 84 THR A CA 1
ATOM 629 C C . THR A 1 84 ? -24.276 1.635 33.031 1.00 94.19 84 THR A C 1
ATOM 631 O O . THR A 1 84 ? -23.091 1.960 32.970 1.00 94.19 84 THR A O 1
ATOM 634 N N . GLU A 1 85 ? -24.804 1.124 34.143 1.00 94.19 85 GLU A N 1
ATOM 635 C CA . GLU A 1 85 ? -24.012 0.781 35.325 1.00 94.19 85 GLU A CA 1
ATOM 636 C C . GLU A 1 85 ? -23.763 -0.724 35.482 1.00 94.19 85 GLU A C 1
ATOM 638 O O . GLU A 1 85 ? -23.050 -1.117 36.404 1.00 94.19 85 GLU A O 1
ATOM 643 N N . ASP A 1 86 ? -24.288 -1.562 34.578 1.00 96.62 86 ASP A N 1
ATOM 644 C CA . ASP A 1 86 ? -24.141 -3.018 34.662 1.00 96.62 86 ASP A CA 1
ATOM 645 C C . ASP A 1 86 ? -22.650 -3.423 34.628 1.00 96.62 86 ASP A C 1
ATOM 647 O O . ASP A 1 86 ? -21.971 -3.195 33.617 1.00 96.62 86 ASP A O 1
ATOM 651 N N . PRO A 1 87 ? -22.126 -4.065 35.692 1.00 94.50 87 PRO A N 1
ATOM 652 C CA . PRO A 1 87 ? -20.736 -4.505 35.752 1.00 94.50 87 PRO A CA 1
ATOM 653 C C . PRO A 1 87 ? -20.327 -5.439 34.605 1.00 94.50 87 PRO A C 1
ATOM 655 O O . PRO A 1 87 ? -19.184 -5.386 34.154 1.00 94.50 87 PRO A O 1
ATOM 658 N N . LYS A 1 88 ? -21.242 -6.283 34.105 1.00 95.50 88 LYS A N 1
ATOM 659 C CA . LYS A 1 88 ? -20.957 -7.190 32.983 1.00 95.50 88 LYS A CA 1
ATOM 660 C C . LYS A 1 88 ? -20.785 -6.423 31.679 1.00 95.50 88 LYS A C 1
ATOM 662 O O . LYS A 1 88 ? -19.853 -6.708 30.934 1.00 95.50 88 LYS A O 1
ATOM 667 N N . LEU A 1 89 ? -21.650 -5.442 31.415 1.00 94.62 89 LEU A N 1
ATOM 668 C CA . LEU A 1 89 ? -21.522 -4.586 30.232 1.00 94.62 89 LEU A CA 1
ATOM 669 C C . LEU A 1 89 ? -20.262 -3.721 30.316 1.00 94.62 89 LEU A C 1
ATOM 671 O O . LEU A 1 89 ? -19.541 -3.608 29.330 1.00 94.62 89 LEU A O 1
ATOM 675 N N . LYS A 1 90 ? -19.931 -3.193 31.502 1.00 93.94 90 LYS A N 1
ATOM 676 C CA . LYS A 1 90 ? -18.682 -2.445 31.714 1.00 93.94 90 LYS A CA 1
ATOM 677 C C . LYS A 1 90 ? -17.436 -3.265 31.383 1.00 93.94 90 LYS A C 1
ATOM 679 O O . LYS A 1 90 ? -16.559 -2.721 30.718 1.00 93.94 90 LYS A O 1
ATOM 684 N N . ALA A 1 91 ? -17.390 -4.540 31.771 1.00 94.88 91 ALA A N 1
ATOM 685 C CA . ALA A 1 91 ? -16.285 -5.437 31.427 1.00 94.88 91 ALA A CA 1
ATOM 686 C C . ALA A 1 91 ? -16.206 -5.738 29.917 1.00 94.88 91 ALA A C 1
ATOM 688 O O . ALA A 1 91 ? -15.114 -5.881 29.373 1.00 94.88 91 ALA A O 1
ATOM 689 N N . ILE A 1 92 ? -17.350 -5.813 29.225 1.00 95.50 92 ILE A N 1
ATOM 690 C CA . ILE A 1 92 ? -17.377 -5.957 27.761 1.00 95.50 92 ILE A CA 1
ATOM 691 C C . ILE A 1 92 ? -16.802 -4.706 27.092 1.00 95.50 92 ILE A C 1
ATOM 693 O O . ILE A 1 92 ? -15.991 -4.844 26.182 1.00 95.50 92 ILE A O 1
ATOM 697 N N . PHE A 1 93 ? -17.168 -3.504 27.548 1.00 95.88 93 PHE A N 1
ATOM 698 C CA . PHE A 1 93 ? -16.605 -2.266 27.001 1.00 95.88 93 PHE A CA 1
ATOM 699 C C . PHE A 1 93 ? -15.086 -2.187 27.182 1.00 95.88 93 PHE A C 1
ATOM 701 O O . PHE A 1 93 ? -14.408 -1.841 26.224 1.00 95.88 93 PHE A O 1
ATOM 708 N N . ASP A 1 94 ? -14.544 -2.584 28.341 1.00 94.25 94 ASP A N 1
ATOM 709 C CA . ASP A 1 94 ? -13.083 -2.664 28.528 1.00 94.25 94 ASP A CA 1
ATOM 710 C C . ASP A 1 94 ? -12.433 -3.607 27.514 1.00 94.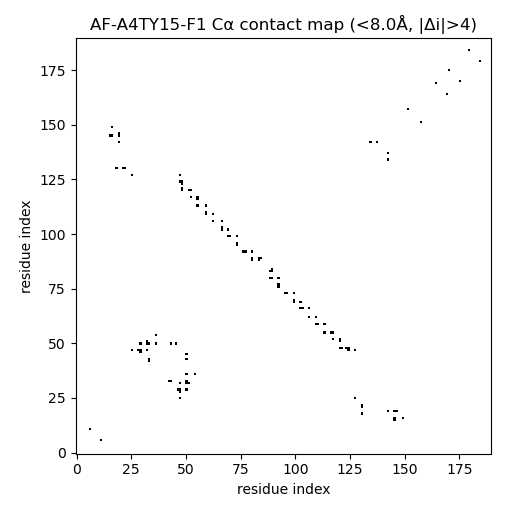25 94 ASP A C 1
ATOM 712 O O . ASP A 1 94 ? -11.466 -3.242 26.850 1.00 94.25 94 ASP A O 1
ATOM 716 N N . ALA A 1 95 ? -13.013 -4.796 27.328 1.00 95.94 95 ALA A N 1
ATOM 717 C CA . ALA A 1 95 ? -12.502 -5.753 26.356 1.00 95.94 95 ALA A CA 1
ATOM 718 C C . ALA A 1 95 ? -12.566 -5.217 24.914 1.00 95.94 95 ALA A C 1
ATOM 720 O O . ALA A 1 95 ? -11.698 -5.542 24.107 1.00 95.94 95 ALA A O 1
ATOM 721 N N . VAL A 1 96 ? -13.577 -4.411 24.572 1.00 95.50 96 VAL A N 1
ATOM 722 C CA . VAL A 1 96 ? -13.663 -3.753 23.261 1.00 95.50 96 VAL A CA 1
ATOM 723 C C . VAL A 1 96 ? -12.588 -2.678 23.124 1.00 95.50 96 VAL A C 1
ATOM 725 O O . VAL A 1 96 ? -11.875 -2.697 22.124 1.00 95.50 96 VAL A O 1
ATOM 728 N N . THR A 1 97 ? -12.405 -1.808 24.121 1.00 95.06 97 THR A N 1
ATOM 729 C CA . THR A 1 97 ? -11.345 -0.785 24.123 1.00 95.06 97 THR A CA 1
ATOM 730 C C . THR A 1 97 ? -9.959 -1.413 23.961 1.00 95.06 97 THR A C 1
ATOM 732 O O . THR A 1 97 ? -9.155 -0.935 23.163 1.00 95.06 97 THR A O 1
ATOM 735 N N . ASP A 1 98 ? -9.691 -2.546 24.618 1.00 96.44 98 ASP A N 1
ATOM 736 C CA . ASP A 1 98 ? -8.441 -3.288 24.425 1.00 96.44 98 ASP A CA 1
ATOM 737 C C . ASP A 1 98 ? -8.258 -3.736 22.966 1.00 96.44 98 ASP A C 1
ATOM 739 O O . ASP A 1 98 ? -7.165 -3.630 22.408 1.00 96.44 98 ASP A O 1
ATOM 743 N N . LYS A 1 99 ? -9.325 -4.209 22.307 1.00 96.38 99 LYS A N 1
ATOM 744 C CA . LYS A 1 99 ? -9.269 -4.596 20.888 1.00 96.38 99 LYS A CA 1
ATOM 745 C C . LYS A 1 99 ? -9.071 -3.406 19.962 1.00 96.38 99 LYS A C 1
ATOM 747 O O . LYS A 1 99 ? -8.307 -3.532 19.010 1.00 96.38 99 LYS A O 1
ATOM 752 N N . VAL A 1 100 ? -9.715 -2.277 20.241 1.00 96.06 100 VAL A N 1
ATOM 753 C CA . VAL A 1 100 ? -9.519 -1.026 19.497 1.00 96.06 100 VAL A CA 1
ATOM 754 C C . VAL A 1 100 ? -8.049 -0.593 19.588 1.00 96.06 100 VAL A C 1
ATOM 756 O O . VAL A 1 100 ? -7.409 -0.388 18.556 1.00 96.06 100 VAL A O 1
ATOM 759 N N . ASN A 1 101 ? -7.469 -0.581 20.791 1.00 94.06 101 ASN A N 1
ATOM 760 C CA . ASN A 1 101 ? -6.056 -0.251 21.002 1.00 94.06 101 ASN A CA 1
ATOM 761 C C . ASN A 1 101 ? -5.108 -1.187 20.237 1.00 94.06 101 ASN A C 1
ATOM 763 O O . ASN A 1 101 ? -4.160 -0.721 19.606 1.00 94.06 101 ASN A O 1
ATOM 767 N N . MET A 1 102 ? -5.387 -2.497 20.229 1.00 94.81 102 MET A N 1
ATOM 768 C CA . MET A 1 102 ? -4.604 -3.460 19.445 1.00 94.81 102 MET A CA 1
ATOM 769 C C . MET A 1 102 ? -4.636 -3.157 17.940 1.00 94.81 102 MET A C 1
ATOM 771 O O . MET A 1 102 ? -3.634 -3.367 17.256 1.00 94.81 102 MET A O 1
ATOM 775 N N . VAL A 1 103 ? -5.768 -2.683 17.407 1.00 93.44 103 VAL A N 1
ATOM 776 C CA . VAL A 1 103 ? -5.864 -2.301 15.991 1.00 93.44 103 VAL A CA 1
ATOM 777 C C . VAL A 1 103 ? -5.041 -1.046 15.713 1.00 93.44 103 VAL A C 1
ATOM 779 O O . VAL A 1 103 ? -4.278 -1.053 14.750 1.00 93.44 103 VAL A O 1
ATOM 782 N N . PHE A 1 104 ? -5.112 -0.012 16.561 1.00 92.44 104 PHE A N 1
ATOM 783 C CA . PHE A 1 104 ? -4.271 1.182 16.398 1.00 92.44 104 PHE A CA 1
ATOM 784 C C . PHE A 1 104 ? -2.783 0.851 16.428 1.00 92.44 104 PHE A C 1
ATOM 786 O O . PHE A 1 104 ? -2.031 1.318 15.573 1.00 92.44 104 PHE A O 1
ATOM 793 N N . GLU A 1 105 ? -2.352 0.009 17.367 1.00 91.19 105 GLU A N 1
ATOM 794 C CA . GLU A 1 105 ? -0.956 -0.414 17.444 1.00 91.19 105 GLU A CA 1
ATOM 795 C C . GLU A 1 105 ? -0.543 -1.172 16.175 1.00 91.19 105 GLU A C 1
ATOM 797 O O . GLU A 1 105 ? 0.481 -0.851 15.570 1.00 91.19 105 GLU A O 1
ATOM 802 N N . ALA A 1 106 ? -1.368 -2.112 15.704 1.00 89.38 106 ALA A N 1
ATOM 803 C CA . ALA A 1 106 ? -1.099 -2.861 14.479 1.00 89.38 106 ALA A CA 1
ATOM 804 C C . ALA A 1 106 ? -1.020 -1.954 13.237 1.00 89.38 106 ALA A C 1
ATOM 806 O O . ALA A 1 106 ? -0.094 -2.091 12.435 1.00 89.38 106 ALA A O 1
ATOM 807 N N . CYS A 1 107 ? -1.950 -1.008 13.092 1.00 90.38 107 CYS A N 1
ATOM 808 C CA . CYS A 1 107 ? -1.967 -0.049 11.989 1.00 90.38 107 CYS A CA 1
ATOM 809 C C . CYS A 1 107 ? -0.814 0.962 12.079 1.00 90.38 107 CYS A C 1
ATOM 811 O O . CYS A 1 107 ? -0.296 1.369 11.046 1.00 90.38 107 CYS A O 1
ATOM 813 N N . SER A 1 108 ? -0.320 1.304 13.273 1.00 85.94 108 SER A N 1
ATOM 814 C CA . SER A 1 108 ? 0.819 2.224 13.429 1.00 85.94 108 SER A CA 1
ATOM 815 C C . SER A 1 108 ? 2.121 1.694 12.806 1.00 85.94 108 SER A C 1
ATOM 817 O O . SER A 1 108 ? 2.935 2.465 12.295 1.00 85.94 108 SER A O 1
ATOM 819 N N . PHE A 1 109 ? 2.303 0.368 12.744 1.00 85.94 109 PHE A N 1
ATOM 820 C CA . PHE A 1 109 ? 3.438 -0.251 12.045 1.00 85.94 109 PHE A CA 1
ATOM 821 C C . PHE A 1 109 ? 3.380 -0.081 10.518 1.00 85.94 109 PHE A C 1
ATOM 823 O O . PHE A 1 109 ? 4.400 -0.271 9.836 1.00 85.94 109 PHE A O 1
ATOM 830 N N . GLN A 1 110 ? 2.217 0.279 9.966 1.00 86.06 110 GLN A N 1
ATOM 831 C CA . GLN A 1 110 ? 2.065 0.544 8.540 1.00 86.06 110 GLN A CA 1
ATOM 832 C C . GLN A 1 110 ? 2.846 1.794 8.118 1.00 86.06 110 GLN A C 1
ATOM 834 O O . GLN A 1 110 ? 3.446 1.739 7.052 1.00 86.06 110 GLN A O 1
ATOM 839 N N . ASP A 1 111 ? 2.991 2.824 8.961 1.00 83.50 111 ASP A N 1
ATOM 840 C CA . ASP A 1 111 ? 3.808 4.014 8.646 1.00 83.50 111 ASP A CA 1
ATOM 841 C C . ASP A 1 111 ? 5.282 3.642 8.389 1.00 83.50 111 ASP A C 1
ATOM 843 O O . ASP A 1 111 ? 5.871 3.967 7.355 1.00 83.50 111 ASP A O 1
ATOM 847 N N . ILE A 1 112 ? 5.875 2.830 9.273 1.00 84.00 112 ILE A N 1
ATOM 848 C CA . ILE A 1 112 ? 7.252 2.336 9.095 1.00 84.00 112 ILE A CA 1
ATOM 849 C C . ILE A 1 112 ? 7.365 1.479 7.828 1.00 84.00 112 ILE A C 1
ATOM 851 O O . ILE A 1 112 ? 8.385 1.520 7.128 1.00 84.00 112 ILE A O 1
ATOM 855 N N . THR A 1 113 ? 6.336 0.683 7.534 1.00 85.56 113 THR A N 1
ATOM 856 C CA . THR A 1 113 ? 6.294 -0.151 6.330 1.00 85.56 113 THR A CA 1
ATOM 857 C C . THR A 1 113 ? 6.204 0.715 5.075 1.00 85.56 113 THR A C 1
ATOM 859 O O . THR A 1 113 ? 7.021 0.525 4.177 1.00 85.56 113 THR A O 1
ATOM 862 N N . GLY A 1 114 ? 5.320 1.715 5.047 1.00 86.25 114 GLY A N 1
ATOM 863 C CA . GLY A 1 114 ? 5.172 2.686 3.964 1.00 86.25 114 GLY A CA 1
ATOM 864 C C . GLY A 1 114 ? 6.493 3.384 3.665 1.00 86.25 114 GLY A C 1
ATOM 865 O O . GLY A 1 114 ? 7.013 3.275 2.559 1.00 86.25 114 GLY A O 1
ATOM 866 N N . GLN A 1 115 ? 7.151 3.947 4.683 1.00 86.06 115 GLN A N 1
ATOM 867 C CA . GLN A 1 115 ? 8.460 4.594 4.524 1.00 86.06 115 GLN A CA 1
ATOM 868 C C . GLN A 1 115 ? 9.537 3.663 3.944 1.00 86.06 115 GLN A C 1
ATOM 870 O O . GLN A 1 115 ? 10.373 4.085 3.135 1.00 86.06 115 GLN A O 1
ATOM 875 N N . ARG A 1 116 ? 9.567 2.392 4.368 1.00 89.44 116 ARG A N 1
ATOM 876 C CA . ARG A 1 116 ? 10.515 1.399 3.838 1.00 89.44 116 ARG A CA 1
ATOM 877 C C . ARG A 1 116 ? 10.211 1.062 2.386 1.00 89.44 116 ARG A C 1
ATOM 879 O O . ARG A 1 116 ? 11.143 1.025 1.584 1.00 89.44 116 ARG A O 1
ATOM 886 N N . VAL A 1 117 ? 8.942 0.850 2.049 1.00 86.81 117 VAL A N 1
ATOM 887 C CA . VAL A 1 117 ? 8.518 0.565 0.676 1.00 86.81 117 VAL A CA 1
ATOM 888 C C . VAL A 1 117 ? 8.842 1.758 -0.223 1.00 86.81 117 VAL A C 1
ATOM 890 O O . VAL A 1 117 ? 9.515 1.559 -1.229 1.00 86.81 117 VAL A O 1
ATOM 893 N N . THR A 1 118 ? 8.539 2.994 0.181 1.00 86.62 118 THR A N 1
ATOM 894 C CA . THR A 1 118 ? 8.884 4.222 -0.562 1.00 86.62 118 THR A CA 1
ATOM 895 C C . THR A 1 118 ? 10.377 4.312 -0.894 1.00 86.62 118 THR A C 1
ATOM 897 O O . THR A 1 118 ? 10.760 4.667 -2.011 1.00 86.62 118 THR A O 1
ATOM 900 N N . LYS A 1 119 ? 11.269 3.928 0.031 1.00 88.25 119 LYS A N 1
ATOM 901 C CA . LYS A 1 119 ? 12.719 3.863 -0.251 1.00 88.25 119 LYS A CA 1
ATOM 902 C C . LYS A 1 119 ? 13.066 2.829 -1.325 1.00 88.25 119 LYS A C 1
ATOM 904 O O . LYS A 1 119 ? 13.931 3.089 -2.167 1.00 88.25 119 LYS A O 1
ATOM 909 N N . VAL A 1 120 ? 12.407 1.671 -1.303 1.00 88.25 120 VAL A N 1
ATOM 910 C CA . VAL A 1 120 ? 12.573 0.635 -2.331 1.00 88.25 120 VAL A CA 1
ATOM 911 C C . VAL A 1 120 ? 12.071 1.149 -3.680 1.00 88.25 120 VAL A C 1
ATOM 913 O O . VAL A 1 120 ? 12.805 1.038 -4.661 1.00 88.25 120 VAL A O 1
ATOM 916 N N . VAL A 1 121 ? 10.903 1.800 -3.726 1.00 86.56 121 VAL A N 1
ATOM 917 C CA . VAL A 1 121 ? 10.354 2.390 -4.961 1.00 86.56 121 VAL A CA 1
ATOM 918 C C . VAL A 1 121 ? 11.320 3.393 -5.568 1.00 86.56 121 VAL A C 1
ATOM 920 O O . VAL A 1 121 ? 11.642 3.303 -6.749 1.00 86.56 121 VAL A O 1
ATOM 923 N N . ASN A 1 122 ? 11.856 4.304 -4.758 1.00 84.75 122 ASN A N 1
ATOM 924 C CA . ASN A 1 122 ? 12.824 5.297 -5.223 1.00 84.75 122 ASN A CA 1
ATOM 925 C C . ASN A 1 122 ? 14.110 4.658 -5.768 1.00 84.75 122 ASN A C 1
ATOM 927 O O . ASN A 1 122 ? 14.705 5.161 -6.719 1.00 84.75 122 ASN A O 1
ATOM 931 N N . SER A 1 123 ? 14.526 3.518 -5.216 1.00 87.94 123 SER A N 1
ATOM 932 C CA . SER A 1 123 ? 15.663 2.768 -5.757 1.00 87.94 123 SER A CA 1
ATOM 933 C C . SER A 1 123 ? 15.314 2.115 -7.100 1.00 87.94 123 SER A C 1
ATOM 935 O O . SER A 1 123 ? 16.128 2.120 -8.024 1.00 87.94 123 SER A O 1
ATOM 937 N N . MET A 1 124 ? 14.092 1.596 -7.240 1.00 84.88 124 MET A N 1
ATOM 938 C CA . MET A 1 124 ? 13.599 1.040 -8.502 1.00 84.88 124 MET A CA 1
ATOM 939 C C . MET A 1 124 ? 13.459 2.112 -9.590 1.00 84.88 124 MET A C 1
ATOM 941 O O . MET A 1 124 ? 13.860 1.844 -10.722 1.00 84.88 124 MET A O 1
ATOM 945 N N . LYS A 1 125 ? 13.001 3.329 -9.245 1.00 84.44 125 LYS A N 1
ATOM 946 C CA . LYS A 1 125 ? 12.979 4.511 -10.137 1.00 84.44 125 LYS A CA 1
ATOM 947 C C . LYS A 1 125 ? 14.333 4.738 -10.783 1.00 84.44 125 LYS A C 1
ATOM 949 O O . LYS A 1 125 ? 14.457 4.764 -12.003 1.00 84.44 125 LYS A O 1
ATOM 954 N N . PHE A 1 126 ? 15.366 4.813 -9.950 1.00 84.62 126 PHE A N 1
ATOM 955 C CA . PHE A 1 126 ? 16.729 5.044 -10.408 1.00 84.62 126 PHE A CA 1
ATOM 956 C C . PHE A 1 126 ? 17.217 3.958 -11.384 1.00 84.62 126 PHE A C 1
ATOM 958 O O . PHE A 1 126 ? 17.828 4.258 -12.412 1.00 84.62 126 PHE A O 1
ATOM 965 N N . VAL A 1 127 ? 16.930 2.685 -11.091 1.00 85.00 127 VAL A N 1
ATOM 966 C CA . VAL A 1 127 ? 17.292 1.561 -11.971 1.00 85.00 127 VAL A CA 1
ATOM 967 C C . VAL A 1 127 ? 16.542 1.639 -13.305 1.00 85.00 127 VAL A C 1
ATOM 969 O O . VAL A 1 127 ? 17.153 1.482 -14.365 1.00 85.00 127 VAL A O 1
ATOM 972 N N . GLU A 1 128 ? 15.239 1.918 -13.268 1.00 82.94 128 GLU A N 1
ATOM 973 C CA . GLU A 1 128 ? 14.384 2.068 -14.446 1.00 82.94 128 GLU A CA 1
ATOM 974 C C . GLU A 1 128 ? 14.856 3.217 -15.353 1.00 82.94 128 GLU A C 1
ATOM 976 O O . GLU A 1 128 ? 15.044 3.017 -16.555 1.00 82.94 128 GLU A O 1
ATOM 981 N N . GLU A 1 129 ? 15.131 4.394 -14.790 1.00 85.12 129 GLU A N 1
ATOM 982 C CA . GLU A 1 129 ? 15.664 5.556 -15.512 1.00 85.12 129 GLU A CA 1
ATOM 983 C C . GLU A 1 129 ? 17.004 5.256 -16.186 1.00 85.12 129 GLU A C 1
ATOM 985 O O . GLU A 1 129 ? 17.238 5.644 -17.338 1.00 85.12 129 GLU A O 1
ATOM 990 N N . ARG A 1 130 ? 17.894 4.535 -15.494 1.00 83.94 130 ARG A N 1
ATOM 991 C CA . ARG A 1 130 ? 19.217 4.199 -16.022 1.00 83.94 130 ARG A CA 1
ATOM 992 C C . ARG A 1 130 ? 19.131 3.202 -17.169 1.00 83.94 130 ARG A C 1
ATOM 994 O O . ARG A 1 130 ? 19.793 3.407 -18.186 1.00 83.94 130 ARG A O 1
ATOM 1001 N N . ILE A 1 131 ? 18.297 2.170 -17.035 1.00 81.88 131 ILE A N 1
ATOM 1002 C CA . ILE A 1 131 ? 18.050 1.196 -18.104 1.00 81.88 131 ILE A CA 1
ATOM 1003 C C . ILE A 1 131 ? 17.429 1.893 -19.318 1.00 81.88 131 ILE A C 1
ATOM 1005 O O . ILE A 1 131 ? 17.923 1.721 -20.432 1.00 81.88 131 ILE A O 1
ATOM 1009 N N . ASN A 1 132 ? 16.418 2.744 -19.116 1.00 80.00 132 ASN A N 1
ATOM 1010 C CA . ASN A 1 132 ? 15.802 3.503 -20.207 1.00 80.00 132 ASN A CA 1
ATOM 1011 C C . ASN A 1 132 ? 16.818 4.423 -20.905 1.00 80.00 132 ASN A C 1
ATOM 1013 O O . ASN A 1 132 ? 16.877 4.453 -22.132 1.00 80.00 132 ASN A O 1
ATOM 1017 N N . SER A 1 133 ? 17.672 5.110 -20.143 1.00 82.62 133 SER A N 1
ATOM 1018 C CA . SER A 1 133 ? 18.721 5.982 -20.691 1.00 82.62 133 SER A CA 1
ATOM 1019 C C . SER A 1 133 ? 19.742 5.217 -21.547 1.00 82.62 133 SER A C 1
ATOM 1021 O O . SER A 1 133 ? 20.142 5.689 -22.614 1.00 82.62 133 SER A O 1
ATOM 1023 N N . ILE A 1 134 ? 20.151 4.020 -21.109 1.00 78.62 134 ILE A N 1
ATOM 1024 C CA . ILE A 1 134 ? 21.084 3.153 -21.850 1.00 78.62 134 ILE A CA 1
ATOM 1025 C C . ILE A 1 134 ? 20.443 2.664 -23.153 1.00 78.62 134 ILE A C 1
ATOM 1027 O O . ILE A 1 134 ? 21.070 2.728 -24.208 1.00 78.62 134 ILE A O 1
ATOM 1031 N N . ILE A 1 135 ? 19.176 2.250 -23.102 1.00 74.31 135 ILE A N 1
ATOM 1032 C CA . ILE A 1 135 ? 18.404 1.817 -24.274 1.00 74.31 135 ILE A CA 1
ATOM 1033 C C . ILE A 1 135 ? 18.279 2.943 -25.301 1.00 74.31 135 ILE A C 1
ATOM 1035 O O . ILE A 1 135 ? 18.547 2.729 -26.482 1.00 74.31 135 ILE A O 1
ATOM 1039 N N . ILE A 1 136 ? 17.930 4.154 -24.860 1.00 78.62 136 ILE A N 1
ATOM 1040 C CA . ILE A 1 136 ? 17.855 5.329 -25.739 1.00 78.62 136 ILE A CA 1
ATOM 1041 C C . ILE A 1 136 ? 19.213 5.586 -26.406 1.00 78.62 136 ILE A C 1
ATOM 1043 O O . ILE A 1 136 ? 19.266 5.836 -27.608 1.00 78.62 136 ILE A O 1
ATOM 1047 N N . THR A 1 137 ? 20.306 5.462 -25.648 1.00 78.00 137 THR A N 1
ATOM 1048 C CA . THR A 1 137 ? 21.673 5.682 -26.148 1.00 78.00 137 THR A CA 1
ATOM 1049 C C . THR A 1 137 ? 22.104 4.640 -27.186 1.00 78.00 137 THR A C 1
ATOM 1051 O O . THR A 1 137 ? 22.849 4.969 -28.105 1.00 78.00 137 THR A O 1
ATOM 1054 N N . TRP A 1 138 ? 21.648 3.388 -27.080 1.00 76.75 138 TRP A N 1
ATOM 1055 C CA . TRP A 1 138 ? 22.000 2.329 -28.039 1.00 76.75 138 TRP A CA 1
ATOM 1056 C C . TRP A 1 138 ? 21.259 2.431 -29.372 1.00 76.75 138 TRP A C 1
ATOM 1058 O O . TRP A 1 138 ? 21.762 1.940 -30.381 1.00 76.75 138 TRP A O 1
ATOM 1068 N N . GLY A 1 139 ? 20.104 3.097 -29.402 1.00 72.50 139 GLY A N 1
ATOM 1069 C CA . GLY A 1 139 ? 19.304 3.253 -30.613 1.00 72.50 139 GLY A CA 1
ATOM 1070 C C . GLY A 1 139 ? 18.542 1.981 -31.015 1.00 72.50 139 GLY A C 1
ATOM 1071 O O . GLY A 1 139 ? 18.895 0.854 -30.659 1.00 72.50 139 GLY A O 1
ATOM 1072 N N . ARG A 1 140 ? 17.447 2.164 -31.766 1.00 67.62 140 ARG A N 1
ATOM 1073 C CA . ARG A 1 140 ? 16.492 1.090 -32.115 1.00 67.62 140 ARG A CA 1
ATOM 1074 C C . ARG A 1 140 ? 17.114 -0.066 -32.900 1.00 67.62 140 ARG A C 1
ATOM 1076 O O . ARG A 1 140 ? 16.728 -1.213 -32.676 1.00 67.62 140 ARG A O 1
ATOM 1083 N N . ASP A 1 141 ? 18.057 0.216 -33.791 1.00 67.69 141 ASP A N 1
ATOM 1084 C CA . ASP A 1 141 ? 18.605 -0.794 -34.703 1.00 67.69 141 ASP A CA 1
ATOM 1085 C C . ASP A 1 141 ? 19.489 -1.809 -33.968 1.00 67.69 141 ASP A C 1
ATOM 1087 O O . ASP A 1 141 ? 19.381 -3.013 -34.194 1.00 67.69 141 ASP A O 1
ATOM 1091 N N . GLU A 1 142 ? 20.306 -1.347 -33.020 1.00 69.06 142 GLU A N 1
ATOM 1092 C CA . GLU A 1 142 ? 21.145 -2.220 -32.192 1.00 69.06 142 GLU A CA 1
ATOM 1093 C C . GLU A 1 142 ? 20.320 -3.025 -31.185 1.00 69.06 142 GLU A C 1
ATOM 1095 O O . GLU A 1 142 ? 20.575 -4.212 -30.991 1.00 69.06 142 GLU A O 1
ATOM 1100 N N . LEU A 1 143 ? 19.277 -2.428 -30.603 1.00 66.94 143 LEU A N 1
ATOM 1101 C CA . LEU A 1 143 ? 18.323 -3.154 -29.759 1.00 66.94 143 LEU A CA 1
ATOM 1102 C C . LEU A 1 143 ? 17.618 -4.272 -30.525 1.00 66.94 143 LEU A C 1
ATOM 1104 O O . LEU A 1 143 ? 17.442 -5.368 -29.999 1.00 66.94 143 LEU A O 1
ATOM 1108 N N . THR A 1 144 ? 17.240 -4.009 -31.776 1.00 67.94 144 THR A N 1
ATOM 1109 C CA . THR A 1 144 ? 16.568 -4.997 -32.623 1.00 67.94 144 THR A CA 1
ATOM 1110 C C . THR A 1 144 ? 17.484 -6.185 -32.902 1.00 67.94 144 THR A C 1
ATOM 1112 O O . THR A 1 144 ? 17.042 -7.322 -32.758 1.00 67.94 144 THR A O 1
ATOM 1115 N N . LYS A 1 145 ? 18.766 -5.947 -33.208 1.00 69.38 145 LYS A N 1
ATOM 1116 C CA . LYS A 1 145 ? 19.757 -7.020 -33.402 1.00 69.38 145 LYS A CA 1
ATOM 1117 C C . LYS A 1 145 ? 19.916 -7.891 -32.157 1.00 69.38 145 LYS A C 1
ATOM 1119 O O . LYS A 1 145 ? 19.761 -9.102 -32.249 1.00 69.38 145 LYS A O 1
ATOM 1124 N N . VAL A 1 146 ? 20.105 -7.281 -30.987 1.00 67.81 146 VAL A N 1
ATOM 1125 C CA . VAL A 1 146 ? 20.274 -8.020 -29.721 1.00 67.81 146 VAL A CA 1
ATOM 1126 C C . VAL A 1 146 ? 19.017 -8.827 -29.370 1.00 67.81 146 VAL A C 1
ATOM 1128 O O . VAL A 1 146 ? 19.111 -9.950 -28.882 1.00 67.81 146 VAL A O 1
ATOM 1131 N N . VAL A 1 147 ? 17.819 -8.292 -29.638 1.00 67.75 147 VAL A N 1
ATOM 1132 C CA . VAL A 1 147 ? 16.551 -9.016 -29.430 1.00 67.75 147 VAL A CA 1
ATOM 1133 C C . VAL A 1 147 ? 16.400 -10.197 -30.395 1.00 67.75 147 VAL A C 1
ATOM 1135 O O . VAL A 1 147 ? 15.860 -11.230 -29.996 1.00 67.75 147 VAL A O 1
ATOM 1138 N N . VAL A 1 148 ? 16.839 -10.057 -31.649 1.00 69.00 148 VAL A N 1
ATOM 1139 C CA . VAL A 1 148 ? 16.833 -11.147 -32.638 1.00 69.00 148 VAL A CA 1
ATOM 1140 C C . VAL A 1 148 ? 17.810 -12.244 -32.217 1.00 69.00 148 VAL A C 1
ATOM 1142 O O . VAL A 1 148 ? 17.388 -13.390 -32.097 1.00 69.00 148 VAL A O 1
ATOM 1145 N N . GLU A 1 149 ? 19.046 -11.892 -31.862 1.00 64.12 149 GLU A N 1
ATOM 1146 C CA . GLU A 1 149 ? 20.061 -12.836 -31.368 1.00 64.12 149 GLU A CA 1
ATOM 1147 C C . GLU A 1 149 ? 19.581 -13.594 -30.115 1.00 64.12 149 GLU A C 1
ATOM 1149 O O . GLU A 1 149 ? 19.691 -14.816 -30.036 1.00 64.12 149 GLU A O 1
ATOM 1154 N N . LEU A 1 150 ? 18.935 -12.900 -29.169 1.00 62.84 150 LEU A N 1
ATOM 1155 C CA . LEU A 1 150 ? 18.320 -13.500 -27.976 1.00 62.84 150 LEU A CA 1
ATOM 1156 C C . LEU A 1 150 ? 17.181 -14.483 -28.281 1.00 62.84 150 LEU A C 1
ATOM 1158 O O . LEU A 1 150 ? 16.920 -15.396 -27.493 1.00 62.84 150 LEU A O 1
ATOM 1162 N N . LYS A 1 151 ? 16.437 -14.262 -29.369 1.00 61.56 151 LYS A N 1
ATOM 1163 C CA 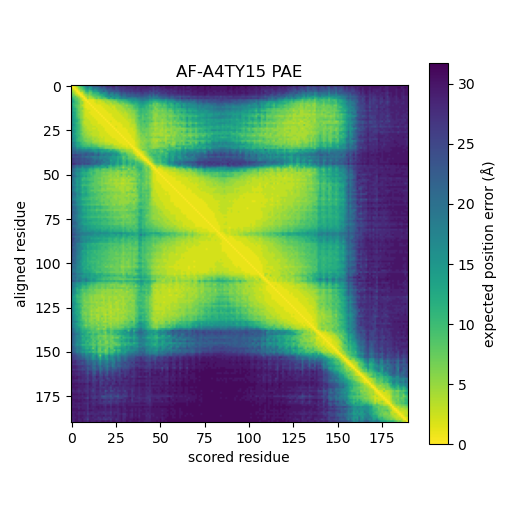. LYS A 1 151 ? 15.367 -15.166 -29.811 1.00 61.56 151 LYS A CA 1
ATOM 1164 C C . LYS A 1 151 ? 15.924 -16.356 -30.584 1.00 61.56 151 LYS A C 1
ATOM 1166 O O . LYS A 1 151 ? 15.367 -17.441 -30.462 1.00 61.56 151 LYS A O 1
ATOM 1171 N N . GLU A 1 152 ? 17.000 -16.162 -31.340 1.00 58.75 152 GLU A N 1
ATOM 1172 C CA . GLU A 1 152 ? 17.686 -17.222 -32.081 1.00 58.75 152 GLU A CA 1
ATOM 1173 C C . GLU A 1 152 ? 18.463 -18.173 -31.155 1.00 58.75 152 GLU A C 1
ATOM 1175 O O . GLU A 1 152 ? 18.431 -19.378 -31.381 1.00 58.75 152 GLU A O 1
ATOM 1180 N N . GLU A 1 153 ? 19.060 -17.690 -30.055 1.00 55.47 153 GLU A N 1
ATOM 1181 C CA . GLU A 1 153 ? 19.663 -18.561 -29.023 1.00 55.47 153 GLU A CA 1
ATOM 1182 C C . GLU A 1 153 ? 18.630 -19.436 -28.289 1.00 55.47 153 G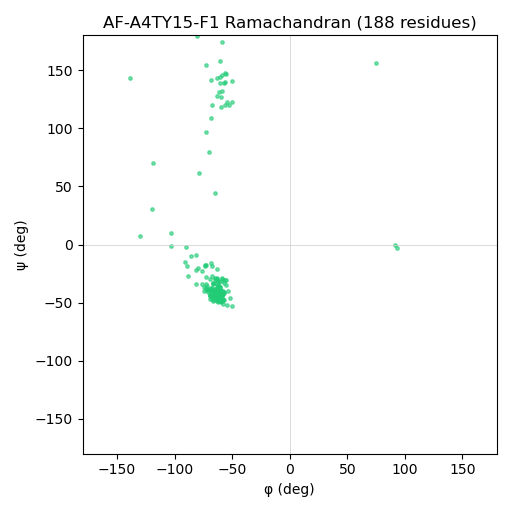LU A C 1
ATOM 1184 O O . GLU A 1 153 ? 18.959 -20.529 -27.8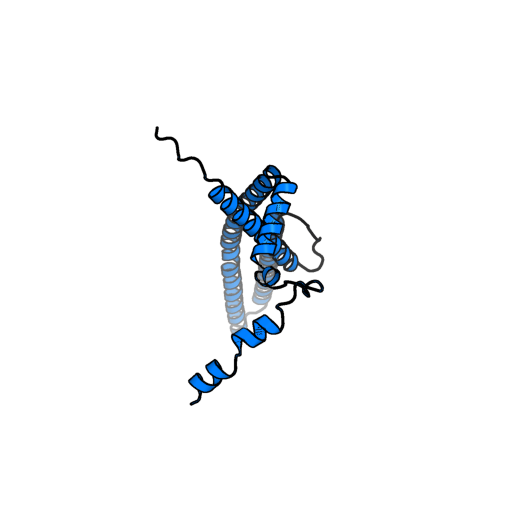28 1.00 55.47 153 GLU A O 1
ATOM 1189 N N . LYS A 1 154 ? 17.378 -18.974 -28.167 1.00 55.44 154 LYS A N 1
ATOM 1190 C CA . LYS A 1 154 ? 16.294 -19.715 -27.495 1.00 55.44 154 LYS A CA 1
ATOM 1191 C C . LYS A 1 154 ? 15.636 -20.787 -28.365 1.00 55.44 154 LYS A C 1
ATOM 1193 O O . LYS A 1 154 ? 14.843 -21.560 -27.835 1.00 55.44 154 LYS A O 1
ATOM 1198 N N . ASP A 1 155 ? 15.954 -20.837 -29.656 1.00 51.81 155 ASP A N 1
ATOM 1199 C CA . ASP A 1 155 ? 15.431 -21.816 -30.611 1.00 51.81 155 ASP A CA 1
ATOM 1200 C C . ASP A 1 155 ? 16.595 -22.643 -31.198 1.00 51.81 155 ASP A C 1
ATOM 1202 O O . ASP A 1 155 ? 16.976 -22.463 -32.359 1.00 51.81 155 ASP A O 1
ATOM 1206 N N . PRO A 1 156 ? 17.224 -23.529 -30.396 1.00 53.12 156 PRO A N 1
ATOM 1207 C CA . PRO A 1 156 ? 18.300 -24.397 -30.877 1.00 53.12 156 PRO A CA 1
ATOM 1208 C C . PRO A 1 156 ? 17.818 -25.366 -31.971 1.00 53.12 156 PRO A C 1
ATOM 1210 O O . PRO A 1 156 ? 18.622 -25.823 -32.787 1.00 53.12 156 PRO A O 1
ATOM 1213 N N . ASP A 1 157 ? 16.508 -25.619 -32.036 1.00 56.47 157 ASP A N 1
ATOM 1214 C CA . ASP A 1 157 ? 15.880 -26.551 -32.971 1.00 56.47 157 ASP A CA 1
ATOM 1215 C C . ASP A 1 157 ? 15.697 -25.952 -34.370 1.00 56.47 157 ASP A C 1
ATOM 1217 O O . ASP A 1 157 ? 15.654 -26.689 -35.357 1.00 56.47 157 ASP A O 1
ATOM 1221 N N . LYS A 1 158 ? 15.717 -24.622 -34.521 1.00 56.47 158 LYS A N 1
ATOM 1222 C CA . LYS A 1 158 ? 15.774 -23.984 -35.847 1.00 56.47 158 LYS A CA 1
ATOM 1223 C C . LYS A 1 158 ? 17.000 -24.373 -36.666 1.00 56.47 158 LYS A C 1
ATOM 1225 O O . LYS A 1 158 ? 16.904 -24.426 -37.889 1.00 56.47 158 LYS A O 1
ATOM 1230 N N . LYS A 1 159 ? 18.132 -24.688 -36.022 1.00 56.41 159 LYS A N 1
ATOM 1231 C CA . LYS A 1 159 ? 19.323 -25.237 -36.703 1.00 56.41 159 LYS A CA 1
ATOM 1232 C C . LYS A 1 159 ? 19.148 -26.696 -37.143 1.00 56.41 159 LYS A C 1
ATOM 1234 O O . LYS A 1 159 ? 19.906 -27.153 -37.994 1.00 56.41 159 LYS A O 1
ATOM 1239 N N . LEU A 1 160 ? 18.173 -27.416 -36.585 1.00 58.88 160 LEU A N 1
ATOM 1240 C CA . LEU A 1 160 ? 17.837 -28.796 -36.953 1.00 58.88 160 LEU A CA 1
ATOM 1241 C C . LEU A 1 160 ? 16.768 -28.866 -38.052 1.00 58.88 160 LEU A C 1
ATOM 1243 O O . LEU A 1 160 ? 16.628 -29.899 -38.705 1.00 58.88 160 LEU A O 1
ATOM 1247 N N . LEU A 1 161 ? 16.058 -27.765 -38.313 1.00 52.94 161 LEU A N 1
ATOM 1248 C CA . LEU A 1 161 ? 15.095 -27.635 -39.405 1.00 52.94 161 LEU A CA 1
ATOM 1249 C C . LEU A 1 161 ? 15.804 -27.387 -40.746 1.00 52.94 161 LEU A C 1
ATOM 1251 O O . LEU A 1 161 ? 15.586 -26.380 -41.419 1.00 52.94 161 LEU A O 1
ATOM 1255 N N . ASN A 1 162 ? 16.635 -28.339 -41.172 1.00 62.66 162 ASN A N 1
ATOM 1256 C CA . ASN A 1 162 ? 16.925 -28.475 -42.593 1.00 62.66 162 ASN A CA 1
ATOM 1257 C C . ASN A 1 162 ? 15.626 -28.955 -43.254 1.00 62.66 162 ASN A C 1
ATOM 1259 O O . ASN A 1 162 ? 15.178 -30.074 -43.010 1.00 62.66 162 ASN A O 1
ATOM 1263 N N . GLY A 1 163 ? 14.977 -28.076 -44.021 1.00 61.94 163 GLY A N 1
ATOM 1264 C CA . GLY A 1 163 ? 13.774 -28.419 -44.782 1.00 61.94 163 GLY A CA 1
ATOM 1265 C C . GLY A 1 163 ? 14.017 -29.565 -45.778 1.00 61.94 163 GLY A C 1
ATOM 1266 O O . GLY A 1 163 ? 15.158 -30.005 -45.943 1.00 61.94 163 GLY A O 1
ATOM 1267 N N . PRO A 1 164 ? 12.961 -30.056 -46.458 1.00 55.50 164 PRO A N 1
ATOM 1268 C CA . PRO A 1 164 ? 13.096 -31.138 -47.427 1.00 55.50 164 PRO A CA 1
ATOM 1269 C C . PRO A 1 164 ? 14.225 -30.826 -48.416 1.00 55.50 164 PRO A C 1
ATOM 1271 O O . PRO A 1 164 ? 14.223 -29.767 -49.048 1.00 55.50 164 PRO A O 1
ATOM 1274 N N . GLN A 1 165 ? 15.211 -31.724 -48.503 1.00 62.03 165 GLN A N 1
ATOM 1275 C CA . GLN A 1 165 ? 16.370 -31.551 -49.377 1.00 62.03 165 GLN A CA 1
ATOM 1276 C C . GLN A 1 165 ? 15.907 -31.366 -50.828 1.00 62.03 165 GLN A C 1
ATOM 1278 O O . GLN A 1 165 ? 14.977 -32.031 -51.290 1.00 62.03 165 GLN A O 1
ATOM 1283 N N . LEU A 1 166 ? 16.555 -30.443 -51.547 1.00 54.31 166 LEU A N 1
ATOM 1284 C CA . LEU A 1 166 ? 16.277 -30.193 -52.962 1.00 54.31 166 LEU A CA 1
ATOM 1285 C C . LEU A 1 166 ? 16.442 -31.494 -53.776 1.00 54.31 166 LEU A C 1
ATOM 1287 O O . LEU A 1 166 ? 17.306 -32.311 -53.441 1.00 54.31 166 LEU A O 1
ATOM 1291 N N . PRO A 1 167 ? 15.671 -31.699 -54.863 1.00 52.38 167 PRO A N 1
ATOM 1292 C CA . PRO A 1 167 ? 15.813 -32.877 -55.717 1.00 52.38 167 PRO A CA 1
ATOM 1293 C C . PRO A 1 167 ? 17.268 -33.042 -56.183 1.00 52.38 167 PRO A C 1
ATOM 1295 O O . PRO A 1 167 ? 17.824 -32.149 -56.818 1.00 52.38 167 PRO A O 1
ATOM 1298 N N . GLY A 1 168 ? 17.892 -34.172 -55.836 1.00 64.31 168 GLY A N 1
ATOM 1299 C CA . GLY A 1 168 ? 19.297 -34.465 -56.151 1.00 64.31 168 GLY A CA 1
ATOM 1300 C C . GLY A 1 168 ? 20.324 -34.086 -55.073 1.00 64.31 168 GLY A C 1
ATOM 1301 O O . GLY A 1 168 ? 21.495 -34.396 -55.247 1.00 64.31 168 GLY A O 1
ATOM 1302 N N . GLN A 1 169 ? 19.908 -33.470 -53.960 1.00 59.12 169 GLN A N 1
ATOM 1303 C CA . GLN A 1 169 ? 20.743 -33.249 -52.761 1.00 59.12 169 GLN A CA 1
ATOM 1304 C C . GLN A 1 169 ? 20.408 -34.219 -51.612 1.00 59.12 169 GLN A C 1
ATOM 1306 O O . GLN A 1 169 ? 20.886 -34.047 -50.494 1.00 59.12 169 GLN A O 1
ATOM 1311 N N . GLY A 1 170 ? 19.581 -35.228 -51.911 1.00 60.94 170 GLY A N 1
ATOM 1312 C CA . GLY A 1 170 ? 19.322 -36.392 -51.069 1.00 60.94 170 GLY A CA 1
ATOM 1313 C C . GLY A 1 170 ? 20.591 -37.191 -50.800 1.00 60.94 170 GLY A C 1
ATOM 1314 O O . GLY A 1 170 ? 21.406 -37.348 -51.710 1.00 60.94 170 GLY A O 1
ATOM 1315 N N . VAL A 1 171 ? 20.733 -37.764 -49.602 1.00 64.81 171 VAL A N 1
ATOM 1316 C CA . VAL A 1 171 ? 21.662 -38.893 -49.413 1.00 64.81 171 VAL A CA 1
ATOM 1317 C C . VAL A 1 171 ? 21.276 -39.969 -50.432 1.00 64.81 171 VAL A C 1
ATOM 1319 O O . VAL A 1 171 ? 20.111 -40.371 -50.489 1.00 64.81 171 VAL A O 1
ATOM 1322 N N . ALA A 1 172 ? 22.210 -40.385 -51.290 1.00 69.25 172 ALA A N 1
ATOM 1323 C CA . ALA A 1 172 ? 21.904 -41.372 -52.314 1.00 69.25 1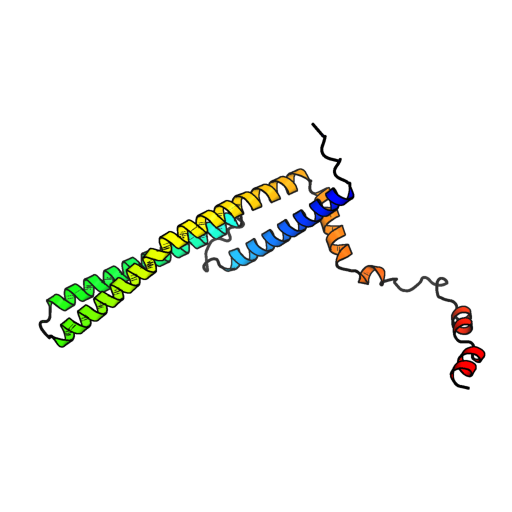72 ALA A CA 1
ATOM 1324 C C . ALA A 1 172 ? 21.646 -42.729 -51.648 1.00 69.25 172 ALA A C 1
ATOM 1326 O O . ALA A 1 172 ? 22.348 -43.108 -50.713 1.00 69.25 172 ALA A O 1
ATOM 1327 N N . GLN A 1 173 ? 20.676 -43.499 -52.149 1.00 60.19 173 GLN A N 1
ATOM 1328 C CA . GLN A 1 173 ? 20.384 -44.836 -51.613 1.00 60.19 173 GLN A CA 1
ATOM 1329 C C . GLN A 1 173 ? 21.629 -45.742 -51.637 1.00 60.19 173 GLN A C 1
ATOM 1331 O O . GLN A 1 173 ? 21.824 -46.526 -50.723 1.00 60.19 173 GLN A O 1
ATOM 1336 N N . ALA A 1 174 ? 22.536 -45.550 -52.599 1.00 68.69 174 ALA A N 1
ATOM 1337 C CA . ALA A 1 174 ? 23.821 -46.247 -52.638 1.00 68.69 174 ALA A CA 1
ATOM 1338 C C . ALA A 1 174 ? 24.739 -45.926 -51.437 1.00 68.69 174 ALA A C 1
ATOM 1340 O O . ALA A 1 174 ? 25.513 -46.785 -51.023 1.00 68.69 174 ALA A O 1
ATOM 1341 N N . ASP A 1 175 ? 24.657 -44.720 -50.865 1.00 68.31 175 ASP A N 1
ATOM 1342 C CA . ASP A 1 175 ? 25.401 -44.347 -49.655 1.00 68.31 175 ASP A CA 1
ATOM 1343 C C . ASP A 1 175 ? 24.765 -44.965 -48.402 1.00 68.31 175 ASP A C 1
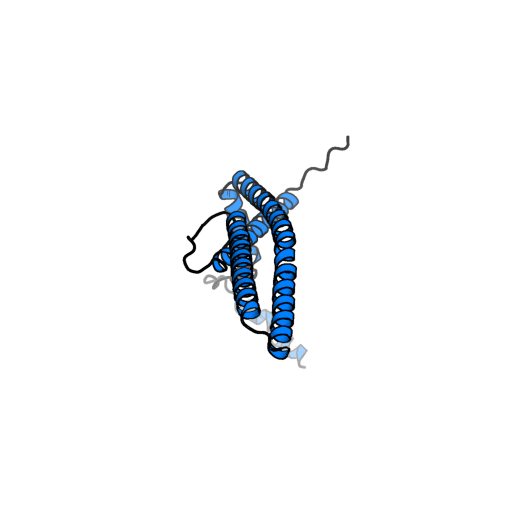ATOM 1345 O O . ASP A 1 175 ? 25.477 -45.380 -47.489 1.00 68.31 175 ASP A O 1
ATOM 1349 N N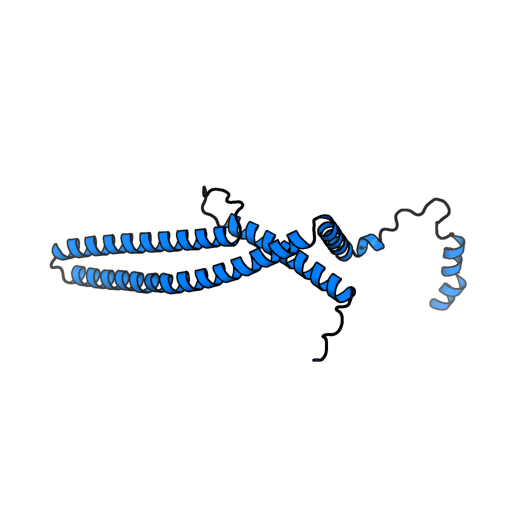 . VAL A 1 176 ? 23.432 -45.089 -48.387 1.00 61.91 176 VAL A N 1
ATOM 1350 C CA . VAL A 1 176 ? 22.683 -45.807 -47.343 1.00 61.91 176 VAL A CA 1
ATOM 1351 C C . VAL A 1 176 ? 23.010 -47.301 -47.392 1.00 61.91 176 VAL A C 1
ATOM 1353 O O . VAL A 1 176 ? 23.380 -47.882 -46.376 1.00 61.91 176 VAL A O 1
ATOM 1356 N N . ASP A 1 177 ? 22.983 -47.911 -48.574 1.00 64.94 177 ASP A N 1
ATOM 1357 C CA . ASP A 1 177 ? 23.283 -49.334 -48.771 1.00 64.94 177 ASP A CA 1
ATOM 1358 C C . ASP A 1 177 ? 24.746 -49.660 -48.425 1.00 64.94 177 ASP A C 1
ATOM 1360 O O . ASP A 1 177 ? 25.050 -50.748 -47.941 1.00 64.94 177 ASP A O 1
ATOM 1364 N N . LYS A 1 178 ? 25.663 -48.696 -48.591 1.00 70.56 178 LYS A N 1
ATOM 1365 C CA . LYS A 1 178 ? 27.062 -48.825 -48.162 1.00 70.56 178 LYS A CA 1
ATOM 1366 C C . LYS A 1 178 ? 27.231 -48.756 -46.640 1.00 70.56 178 LYS A C 1
ATOM 1368 O O . LYS A 1 178 ? 28.178 -49.338 -46.121 1.00 70.56 178 LYS A O 1
ATOM 1373 N N . MET A 1 179 ? 26.339 -48.059 -45.932 1.00 60.75 179 MET A N 1
ATOM 1374 C CA . MET A 1 179 ? 26.308 -48.020 -44.462 1.00 60.75 179 MET A CA 1
ATOM 1375 C C . MET A 1 179 ? 25.608 -49.240 -43.844 1.00 60.75 179 MET A C 1
ATOM 1377 O O . MET A 1 179 ? 25.875 -49.558 -42.688 1.00 60.75 179 MET A O 1
ATOM 1381 N N . PHE A 1 180 ? 24.747 -49.927 -44.601 1.00 59.25 180 PHE A N 1
ATOM 1382 C CA . PHE A 1 180 ? 23.969 -51.087 -44.152 1.00 59.25 180 PHE A CA 1
ATOM 1383 C C . PHE A 1 180 ? 24.271 -52.362 -44.954 1.00 59.25 180 PHE A C 1
ATOM 1385 O O . PHE A 1 180 ? 23.388 -53.202 -45.126 1.00 59.25 180 PHE A O 1
ATOM 1392 N N . ASN A 1 181 ? 25.501 -52.526 -45.457 1.00 65.38 181 ASN A N 1
ATOM 1393 C CA . ASN A 1 181 ? 25.859 -53.739 -46.187 1.00 65.38 181 ASN A CA 1
ATOM 1394 C C . ASN A 1 181 ? 25.660 -54.973 -45.284 1.00 65.38 181 ASN A C 1
ATOM 1396 O O . ASN A 1 181 ? 26.112 -55.001 -44.136 1.00 65.38 181 ASN A O 1
ATOM 1400 N N . GLN A 1 182 ? 24.986 -55.989 -45.825 1.00 59.31 182 GLN A N 1
ATOM 1401 C CA . GLN A 1 182 ? 24.569 -57.203 -45.122 1.00 59.31 182 GLN A CA 1
ATOM 1402 C C . GLN A 1 182 ? 25.760 -57.920 -44.455 1.00 59.31 182 GLN A C 1
ATOM 1404 O O . GLN A 1 182 ? 25.610 -58.465 -43.368 1.00 59.31 182 GLN A O 1
ATOM 1409 N N . ASP A 1 183 ? 26.963 -57.812 -45.034 1.00 62.41 183 ASP A N 1
ATOM 1410 C CA . ASP A 1 183 ? 28.204 -58.389 -44.493 1.00 62.41 183 ASP A CA 1
ATOM 1411 C C . ASP A 1 183 ? 28.627 -57.810 -43.126 1.00 62.41 183 ASP A C 1
ATOM 1413 O O . ASP A 1 183 ? 29.287 -58.494 -42.340 1.00 62.41 183 ASP A O 1
ATOM 1417 N N . ASP A 1 184 ? 28.288 -56.549 -42.835 1.00 61.72 184 ASP A N 1
ATOM 1418 C CA . ASP A 1 184 ? 28.617 -55.901 -41.558 1.00 61.72 184 ASP A CA 1
ATOM 1419 C C . ASP A 1 184 ? 27.530 -56.147 -40.500 1.00 61.72 184 ASP A C 1
ATOM 1421 O O . ASP A 1 184 ? 27.833 -56.210 -39.308 1.00 61.72 184 ASP A O 1
ATOM 1425 N N . ILE A 1 185 ? 26.283 -56.370 -40.928 1.00 60.81 185 ILE A N 1
ATOM 1426 C CA . ILE A 1 185 ? 25.172 -56.773 -40.052 1.00 60.81 185 ILE A CA 1
ATOM 1427 C C . ILE A 1 185 ? 25.320 -58.248 -39.649 1.00 60.81 185 ILE A C 1
ATOM 1429 O O . ILE A 1 185 ? 25.152 -58.581 -38.475 1.00 60.81 185 ILE A O 1
ATOM 1433 N N . ASP A 1 186 ? 25.729 -59.117 -40.575 1.00 62.06 186 ASP A N 1
ATOM 1434 C CA . ASP A 1 186 ? 25.942 -60.544 -40.312 1.00 62.06 186 ASP A CA 1
ATOM 1435 C C . ASP A 1 186 ? 27.132 -60.789 -39.358 1.00 62.06 186 ASP A C 1
ATOM 1437 O O . ASP A 1 186 ? 27.112 -61.742 -38.585 1.00 62.06 186 ASP A O 1
ATOM 1441 N N . LYS A 1 187 ? 28.132 -59.891 -39.308 1.00 63.53 187 LYS A N 1
ATOM 1442 C CA . LYS A 1 187 ? 29.215 -59.917 -38.295 1.00 63.53 187 LYS A CA 1
ATOM 1443 C C . LYS A 1 187 ? 28.782 -59.483 -36.892 1.00 63.53 187 LYS A C 1
ATOM 1445 O O . LYS A 1 187 ? 29.511 -59.729 -35.934 1.00 63.53 187 LYS A O 1
ATOM 1450 N N . LEU A 1 188 ? 27.655 -58.786 -36.767 1.00 56.53 188 LEU A N 1
ATOM 1451 C CA . LEU A 1 188 ? 27.129 -58.299 -35.488 1.00 56.53 188 LEU A CA 1
ATOM 1452 C C . LEU A 1 188 ? 26.202 -59.320 -34.810 1.00 56.53 188 LEU A C 1
ATOM 1454 O O . LEU A 1 188 ? 25.986 -59.226 -33.602 1.00 56.53 188 LEU A O 1
ATOM 1458 N N . PHE A 1 189 ? 25.682 -60.291 -35.569 1.00 57.84 189 PHE A N 1
ATOM 1459 C CA . PHE A 1 189 ? 24.721 -61.292 -35.090 1.00 57.84 189 PHE A CA 1
ATOM 1460 C C . PHE A 1 189 ? 25.095 -62.752 -35.420 1.00 57.84 189 PHE A C 1
ATOM 1462 O O . PHE A 1 189 ? 24.287 -63.647 -35.161 1.00 57.84 189 PHE A O 1
ATOM 1469 N N . GLY A 1 190 ? 26.297 -62.992 -35.959 1.00 48.94 190 GLY A N 1
ATOM 1470 C CA . GLY A 1 190 ? 26.893 -64.313 -36.199 1.00 48.94 190 GLY A CA 1
ATOM 1471 C C . GLY A 1 190 ? 27.969 -64.683 -35.187 1.00 48.94 190 GLY A C 1
ATOM 1472 O O . GLY A 1 190 ? 28.818 -63.815 -34.887 1.00 48.94 190 GLY A O 1
#

Secondary structure (DSSP, 8-state):
-PPPPPPPHHHHHHHHHHHHHHHHHHHHHHHHHHHTSPTT-------HHHHHHHHHHHHHHHHHHHHHHHHHHHHHHHHHHHT---HHHHHHHHHHHHHHHHHHHHHHHHHHHHHHHHHHHHHHHHHHHHHHHHHHHH-HHHHHHHHHHHHHHT-GGGGT---SPPTT-SPPHHHHHHHS-HHHHHHHH-

pLDDT: mean 77.49, std 13.79, range [48.69, 96.75]